Protein AF-A0A1Y1KNT8-F1 (afdb_monomer_lite)

Organism: Photinus pyralis (NCBI:txid7054)

Sequence (233 aa):
IVYRWPDEFSFQRLEARMVGPNCTTPDVCQYGCYPSNRPLNEGERPREDDNESSSPSSPPASIVGSENDSVRDQLDSEWFDRTHEVILPDAMPEQNLKPDRFFHLTPQDVRSSKFFNGKSRIQVIVKLANIHLTPKNPTYNGGSWHIEGQLNEHICGTALFYYDNENITESRLAFRTRSNREELDTGLGYQQSDYRSIARTFAIDPTPPHDSTVQDIGSVLTRSGRAVFFPNL

Radius of gyration: 24.8 Å; chains: 1; bounding box: 59×56×65 Å

Secondary structure (DSSP, 8-state):
----TTTTT---SS--SB--EEES-TTT-TT---GGGSPPPTTPPPPP---S---TTPPPPP----HHHHHHHHHHHHHHHHHEEE-PPPSS--TT--TTSS----TTTS-SS-TTTT-S-------------BTTB-----PPP--SS-TTT---EEEEEE----S---EEEEEEEE--HHHHHHS-B--TT-HHHHHHHHT----TT----EEEEEEEEE-TTEEEEEE--

Foldseek 3Di:
DDDDPPNPDQPPQFDALEKWWPAQCCVQQVPHQFLVSDDDDPPDDDDDPPPDDDDPPDDPPDDDDDPSNVVSSVNSVVVCCVRTPMPAGDSDDDPPDDPPPDPPDDVVVPPPDCPPVRDPDDDDDDDDDDDDADPVRRDDPDDDDDAPCDVVNNAFKDKDAQADDPDHDWDKDWDKDFHDPVCCVPRYHYDPPPLPRVCVHQVFRCDPPRGGRIHTPGIDTRHHGDMDMDTRD

Structure (mmCIF, N/CA/C/O backbone):
data_AF-A0A1Y1KNT8-F1
#
_entry.id   AF-A0A1Y1KNT8-F1
#
loop_
_atom_site.group_PDB
_atom_site.id
_atom_site.type_symbol
_atom_site.label_atom_id
_atom_site.label_alt_id
_atom_site.label_comp_id
_atom_site.label_asym_id
_atom_site.label_entity_id
_atom_site.label_seq_id
_atom_site.pdbx_PDB_ins_code
_atom_site.Cartn_x
_atom_site.Cartn_y
_atom_site.Cartn_z
_atom_site.occupancy
_atom_site.B_iso_or_equiv
_atom_site.auth_seq_id
_atom_site.auth_comp_id
_atom_site.auth_asym_id
_atom_site.auth_atom_id
_atom_site.pdbx_PDB_model_num
ATOM 1 N N . ILE A 1 1 ? -7.148 -18.043 17.934 1.00 34.31 1 ILE A N 1
ATOM 2 C CA . ILE A 1 1 ? -6.432 -18.420 16.697 1.00 34.31 1 ILE A CA 1
ATOM 3 C C . ILE A 1 1 ? -5.251 -17.471 16.654 1.00 34.31 1 ILE A C 1
ATOM 5 O O . ILE A 1 1 ? -5.439 -16.315 16.329 1.00 34.31 1 ILE A O 1
ATOM 9 N N . VAL A 1 2 ? -4.138 -17.885 17.256 1.00 33.28 2 VAL A N 1
ATOM 10 C CA . VAL A 1 2 ? -2.918 -17.088 17.439 1.00 33.28 2 VAL A CA 1
ATOM 11 C C . VAL A 1 2 ? -1.771 -18.093 17.452 1.00 33.28 2 VAL A C 1
ATOM 13 O O . VAL A 1 2 ? -1.904 -19.136 18.096 1.00 33.28 2 VAL A O 1
ATOM 16 N N . TYR A 1 3 ? -0.680 -17.729 16.782 1.00 30.25 3 TYR A N 1
ATOM 17 C CA . TYR A 1 3 ? 0.633 -18.374 16.805 1.00 30.25 3 TYR A CA 1
ATOM 18 C C . TYR A 1 3 ? 0.848 -19.562 15.857 1.00 30.25 3 TYR A C 1
ATOM 20 O O . TYR A 1 3 ? 1.014 -20.685 16.320 1.00 30.25 3 TYR A O 1
ATOM 28 N N . ARG A 1 4 ? 0.894 -19.290 14.542 1.00 32.44 4 ARG A N 1
ATOM 29 C CA . ARG A 1 4 ? 1.626 -20.093 13.536 1.00 32.44 4 ARG A CA 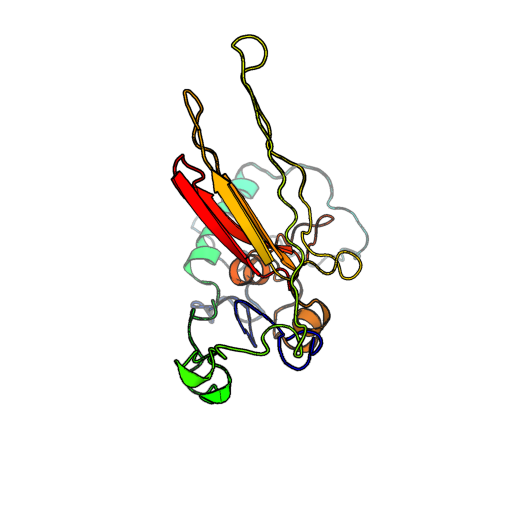1
ATOM 30 C C . ARG A 1 4 ? 2.145 -19.204 12.388 1.00 32.44 4 ARG A C 1
ATOM 32 O O . ARG A 1 4 ? 1.754 -19.352 11.237 1.00 32.44 4 ARG A O 1
ATOM 39 N N . TRP A 1 5 ? 2.992 -18.232 12.726 1.00 34.62 5 TRP A N 1
ATOM 40 C CA . TRP A 1 5 ? 3.798 -17.477 11.756 1.00 34.62 5 TRP A CA 1
ATOM 41 C C . TRP A 1 5 ? 5.243 -18.002 11.809 1.00 34.62 5 TRP A C 1
ATOM 43 O O . TRP A 1 5 ? 5.744 -18.168 12.926 1.00 34.62 5 TRP A O 1
ATOM 53 N N . PRO A 1 6 ? 5.932 -18.229 10.674 1.00 42.25 6 PRO A N 1
ATOM 54 C CA . PRO A 1 6 ? 5.487 -18.009 9.290 1.00 42.25 6 PRO A CA 1
ATOM 55 C C . PRO A 1 6 ? 4.707 -19.186 8.672 1.00 42.25 6 PRO A C 1
ATOM 57 O O . PRO A 1 6 ? 4.121 -19.019 7.611 1.00 42.25 6 PRO A O 1
ATOM 60 N N . ASP A 1 7 ? 4.653 -20.345 9.332 1.00 43.28 7 ASP A N 1
ATOM 61 C CA . ASP A 1 7 ? 4.240 -21.605 8.688 1.00 43.28 7 ASP A CA 1
ATOM 62 C C . ASP A 1 7 ? 2.763 -21.692 8.249 1.00 43.28 7 ASP A C 1
ATOM 64 O O . ASP A 1 7 ? 2.432 -22.522 7.406 1.00 43.28 7 ASP A O 1
ATOM 68 N N . GLU A 1 8 ? 1.853 -20.890 8.815 1.00 38.50 8 GLU A N 1
ATOM 69 C CA . GLU A 1 8 ? 0.402 -21.013 8.567 1.00 38.50 8 GLU A CA 1
ATOM 70 C C . GLU A 1 8 ? -0.277 -19.698 8.151 1.00 38.50 8 GLU A C 1
ATOM 72 O O . GLU A 1 8 ? -1.410 -19.717 7.677 1.00 38.50 8 GLU A O 1
ATOM 77 N N . PHE A 1 9 ? 0.402 -18.556 8.297 1.00 38.62 9 PHE A N 1
ATOM 78 C CA . PHE A 1 9 ? -0.143 -17.242 7.946 1.00 38.62 9 PHE A CA 1
ATOM 79 C C . PHE A 1 9 ? 0.906 -16.302 7.347 1.00 38.62 9 PHE A C 1
ATOM 81 O O . PHE A 1 9 ? 0.953 -15.148 7.739 1.00 38.62 9 PHE A O 1
ATOM 88 N N . SER A 1 10 ? 1.735 -16.745 6.399 1.00 43.50 10 SER A N 1
ATOM 89 C CA . SER A 1 10 ? 2.584 -15.854 5.596 1.00 43.50 10 SER A CA 1
ATOM 90 C C . SER A 1 10 ? 1.720 -15.031 4.630 1.00 43.50 10 SER A C 1
ATOM 92 O O . SER A 1 10 ? 1.506 -15.412 3.483 1.00 43.50 10 SER A O 1
ATOM 94 N N . PHE A 1 11 ? 1.142 -13.916 5.076 1.00 44.22 11 PHE A N 1
ATOM 95 C CA . PHE A 1 11 ? 0.371 -13.064 4.168 1.00 44.22 11 PHE A CA 1
ATOM 96 C C . PHE A 1 11 ? 1.310 -12.281 3.244 1.00 44.22 11 PHE A C 1
ATOM 98 O O . PHE A 1 11 ? 1.620 -11.115 3.486 1.00 44.22 11 PHE A O 1
ATOM 105 N N . GLN A 1 12 ? 1.737 -12.920 2.157 1.00 48.00 12 GLN A N 1
ATOM 106 C CA . GLN A 1 12 ? 2.190 -12.223 0.964 1.00 48.00 12 GLN A CA 1
ATOM 107 C C . GLN A 1 12 ? 0.931 -11.855 0.167 1.00 48.00 12 GLN A C 1
ATOM 109 O O . GLN A 1 12 ? 0.180 -12.724 -0.264 1.00 48.00 12 GLN A O 1
ATOM 114 N N . ARG A 1 13 ? 0.645 -10.554 0.009 1.00 50.19 13 ARG A N 1
ATOM 115 C CA . ARG A 1 13 ? -0.508 -10.082 -0.790 1.00 50.19 13 ARG A CA 1
ATOM 116 C C . ARG A 1 13 ? -0.418 -10.552 -2.249 1.00 50.19 13 ARG A C 1
ATOM 118 O O . ARG A 1 13 ? -1.441 -10.680 -2.913 1.00 50.19 13 ARG A O 1
ATOM 125 N N . LEU A 1 14 ? 0.808 -10.767 -2.719 1.00 58.09 14 LEU A N 1
ATOM 126 C CA . LEU A 1 14 ? 1.167 -11.220 -4.053 1.00 58.09 14 LEU A CA 1
ATOM 127 C C . LEU A 1 14 ? 2.282 -12.255 -3.898 1.00 58.09 14 LEU A C 1
ATOM 129 O O . LEU A 1 14 ? 3.362 -11.911 -3.422 1.00 58.09 14 LEU A O 1
ATOM 133 N N . GLU A 1 15 ? 2.024 -13.504 -4.275 1.00 59.00 15 GLU A N 1
ATOM 134 C CA . GLU A 1 15 ? 3.085 -14.496 -4.444 1.00 59.00 15 GLU A CA 1
ATOM 135 C C . GLU A 1 15 ? 3.681 -14.310 -5.842 1.00 59.00 15 GLU A C 1
ATOM 137 O O . GLU A 1 15 ? 2.975 -14.425 -6.843 1.00 59.00 15 GLU A O 1
ATOM 142 N N . ALA A 1 16 ? 4.978 -14.025 -5.918 1.00 68.38 16 ALA A N 1
ATOM 143 C CA . ALA A 1 16 ? 5.711 -13.983 -7.176 1.00 68.38 16 ALA A CA 1
ATOM 144 C C . ALA A 1 16 ? 6.990 -14.800 -7.027 1.00 68.38 16 ALA A C 1
ATOM 146 O O . ALA A 1 16 ? 7.758 -14.595 -6.090 1.00 68.38 16 ALA A O 1
ATOM 147 N N . ARG A 1 17 ? 7.222 -15.727 -7.959 1.00 73.31 17 ARG A N 1
ATOM 148 C CA . ARG A 1 17 ? 8.493 -16.467 -8.052 1.00 73.31 17 ARG A CA 1
ATOM 149 C C . ARG A 1 17 ? 9.511 -15.764 -8.929 1.00 73.31 17 ARG A C 1
ATOM 151 O O . ARG A 1 17 ? 10.696 -16.065 -8.856 1.00 73.31 17 ARG A O 1
ATOM 158 N N . MET A 1 18 ? 9.043 -14.853 -9.771 1.00 79.06 18 MET A N 1
ATOM 159 C CA . MET A 1 18 ? 9.869 -14.062 -10.659 1.00 79.06 18 MET A CA 1
ATOM 160 C C . MET A 1 18 ? 9.266 -12.671 -10.790 1.00 79.06 18 MET A C 1
ATOM 162 O O . MET A 1 18 ? 8.054 -12.538 -10.948 1.00 79.06 18 MET A O 1
ATOM 166 N N . VAL A 1 19 ? 10.116 -11.653 -10.748 1.00 82.00 19 VAL A N 1
ATOM 167 C CA . VAL A 1 19 ? 9.774 -10.292 -11.159 1.00 82.00 19 VAL A CA 1
ATOM 168 C C . VAL A 1 19 ? 10.847 -9.791 -12.102 1.00 82.00 19 VAL A C 1
ATOM 170 O O . VAL A 1 19 ? 12.029 -10.099 -11.945 1.00 82.00 19 VAL A O 1
ATOM 173 N N . GLY A 1 20 ? 10.429 -9.026 -13.096 1.00 86.81 20 GLY A N 1
ATOM 174 C CA . GLY A 1 20 ? 11.347 -8.503 -14.088 1.00 86.81 20 GLY A CA 1
ATOM 175 C C . GLY A 1 20 ? 10.623 -7.888 -15.275 1.00 86.81 20 GLY A C 1
ATOM 176 O O . GLY A 1 20 ? 9.390 -7.933 -15.347 1.00 86.81 20 GLY A O 1
ATOM 177 N N . PRO A 1 21 ? 11.381 -7.323 -16.219 1.00 87.69 21 PRO A N 1
ATOM 178 C CA . PRO A 1 21 ? 10.834 -6.812 -17.462 1.00 87.69 21 PRO A CA 1
ATOM 179 C C . PRO A 1 21 ? 10.378 -7.945 -18.395 1.00 87.69 21 PRO A C 1
ATOM 181 O O . PRO A 1 21 ? 11.124 -8.887 -18.665 1.00 87.69 21 PRO A O 1
ATOM 184 N N . ASN A 1 22 ? 9.185 -7.812 -18.971 1.00 89.50 22 ASN A N 1
ATOM 185 C CA . ASN A 1 22 ? 8.725 -8.607 -20.104 1.00 89.50 22 ASN A CA 1
ATOM 186 C C . ASN A 1 22 ? 9.244 -7.978 -21.406 1.00 89.50 22 ASN A C 1
ATOM 188 O O . ASN A 1 22 ? 8.593 -7.119 -22.002 1.00 89.50 22 ASN A O 1
ATOM 192 N N . CYS A 1 23 ? 10.457 -8.355 -21.812 1.00 92.00 23 CYS A N 1
ATOM 193 C CA . CYS A 1 23 ? 11.124 -7.775 -22.976 1.00 92.00 23 CYS A CA 1
ATOM 194 C C . CYS A 1 23 ? 10.449 -8.184 -24.294 1.00 92.00 23 CYS A C 1
ATOM 196 O O . CYS A 1 23 ? 10.436 -9.354 -24.673 1.00 92.00 23 CYS A O 1
ATOM 198 N N . THR A 1 24 ? 9.957 -7.193 -25.037 1.00 94.69 24 THR A N 1
ATOM 199 C CA . THR A 1 24 ? 9.372 -7.368 -26.381 1.00 94.69 24 THR A CA 1
ATOM 200 C C . THR A 1 24 ? 10.369 -7.117 -27.517 1.00 94.69 24 THR A C 1
ATOM 202 O O . THR A 1 24 ? 10.027 -7.275 -28.687 1.00 94.69 24 THR A O 1
ATOM 205 N N . THR A 1 25 ? 11.615 -6.752 -27.192 1.00 93.94 25 THR A N 1
ATOM 206 C CA . THR A 1 25 ? 12.678 -6.422 -28.158 1.00 93.94 25 THR A CA 1
ATOM 207 C C . THR A 1 25 ? 13.960 -7.238 -27.915 1.00 93.94 25 THR A C 1
ATOM 209 O O . THR A 1 25 ? 15.018 -6.655 -27.653 1.00 93.94 25 THR A O 1
ATOM 212 N N . PRO A 1 26 ? 13.909 -8.582 -27.992 1.00 92.94 26 PRO A N 1
ATOM 213 C CA . PRO A 1 26 ? 15.052 -9.443 -27.672 1.00 92.94 26 PRO A CA 1
ATOM 214 C C . PRO A 1 26 ? 16.255 -9.226 -28.602 1.00 92.94 26 PRO A C 1
ATOM 216 O O . PRO A 1 26 ? 17.394 -9.335 -28.157 1.00 92.94 26 PRO A O 1
ATOM 219 N N . ASP A 1 27 ? 16.017 -8.845 -29.861 1.00 93.50 27 ASP A N 1
ATOM 220 C CA . ASP A 1 27 ? 17.081 -8.593 -30.843 1.00 93.50 27 ASP A CA 1
ATOM 221 C C . ASP A 1 27 ? 17.992 -7.425 -30.447 1.00 93.50 27 ASP A C 1
ATOM 223 O O . ASP A 1 27 ? 19.163 -7.391 -30.828 1.00 93.50 27 ASP A O 1
ATOM 227 N N . VAL A 1 28 ? 17.453 -6.479 -29.674 1.00 92.69 28 VAL A N 1
ATOM 228 C CA . VAL A 1 28 ? 18.167 -5.298 -29.177 1.00 92.69 28 VAL A CA 1
ATOM 229 C C . VAL A 1 28 ? 18.752 -5.565 -27.784 1.00 92.69 28 VAL A C 1
ATOM 231 O O . VAL A 1 28 ? 19.842 -5.102 -27.468 1.00 92.69 28 VAL A O 1
ATOM 234 N N . CYS A 1 29 ? 18.071 -6.365 -26.959 1.00 90.88 29 CYS A N 1
ATOM 235 C CA . CYS A 1 29 ? 18.451 -6.663 -25.574 1.00 90.88 29 CYS A CA 1
ATOM 236 C C . CYS A 1 29 ? 19.280 -7.954 -25.422 1.00 90.88 29 CYS A C 1
ATOM 238 O O . CYS A 1 29 ? 19.078 -8.719 -24.479 1.00 90.88 29 CYS A O 1
ATOM 240 N N . GLN A 1 30 ? 20.225 -8.208 -26.333 1.00 86.31 30 GLN A N 1
ATOM 241 C CA . GLN A 1 30 ? 20.967 -9.481 -26.401 1.00 86.31 30 GLN A CA 1
ATOM 242 C C . GLN A 1 30 ? 21.797 -9.792 -25.145 1.00 86.31 30 GLN A C 1
ATOM 244 O O . GLN A 1 30 ? 21.956 -10.955 -24.782 1.00 86.31 30 GLN A O 1
ATOM 249 N N . TYR A 1 31 ? 22.317 -8.756 -24.480 1.00 83.12 31 TYR A N 1
ATOM 250 C CA . TYR A 1 31 ? 23.230 -8.879 -23.335 1.00 83.12 31 TYR A CA 1
ATOM 251 C C . TYR A 1 31 ? 22.611 -8.404 -22.011 1.00 83.12 31 TYR A C 1
ATOM 253 O O . TYR A 1 31 ? 23.317 -8.224 -21.023 1.00 83.12 31 TYR A O 1
ATOM 261 N N . GLY A 1 32 ? 21.293 -8.194 -21.989 1.00 84.94 32 GLY A N 1
ATOM 262 C CA . GLY A 1 32 ? 20.554 -7.663 -20.844 1.00 84.94 32 GLY A CA 1
ATOM 263 C C . GLY A 1 32 ? 19.570 -6.577 -21.264 1.00 84.94 32 GLY A C 1
ATOM 264 O O . GLY A 1 32 ? 19.689 -6.012 -22.349 1.00 84.94 32 GLY A O 1
ATOM 265 N N . CYS A 1 33 ? 18.583 -6.300 -20.414 1.00 88.19 33 CYS A N 1
ATOM 266 C CA . CYS A 1 33 ? 17.574 -5.271 -20.656 1.00 88.19 33 CYS A CA 1
ATOM 267 C C . CYS A 1 33 ? 17.968 -3.978 -19.940 1.00 88.19 33 CYS A C 1
ATOM 269 O O . CYS A 1 33 ? 17.913 -3.912 -18.714 1.00 88.19 33 CYS A O 1
ATOM 271 N N . TYR A 1 34 ? 18.327 -2.950 -20.706 1.00 87.38 34 TYR A N 1
ATOM 272 C CA . TYR A 1 34 ? 18.674 -1.629 -20.186 1.00 87.38 34 TYR A CA 1
ATOM 273 C C . TYR A 1 34 ? 17.931 -0.539 -20.966 1.00 87.38 34 TYR A C 1
ATOM 275 O O . TYR A 1 34 ? 17.728 -0.707 -22.171 1.00 87.38 34 TYR A O 1
ATOM 283 N N . PRO A 1 35 ? 17.556 0.595 -20.343 1.00 89.25 35 PRO A N 1
ATOM 284 C CA . PRO A 1 35 ? 17.004 1.741 -21.074 1.00 89.25 35 PRO A CA 1
ATOM 285 C C . PRO A 1 35 ? 17.929 2.212 -22.204 1.00 89.25 35 PRO A C 1
ATOM 287 O O . PRO A 1 35 ? 17.481 2.479 -23.320 1.00 89.25 35 PRO A O 1
ATOM 290 N N . SER A 1 36 ? 19.240 2.157 -21.950 1.00 89.12 36 SER A N 1
ATOM 291 C CA . SER A 1 36 ? 20.310 2.428 -22.910 1.00 89.12 36 SER A CA 1
ATOM 292 C C . SER A 1 36 ? 20.442 1.390 -24.029 1.00 89.12 36 SER A C 1
ATOM 294 O O . SER A 1 36 ? 21.378 1.465 -24.814 1.00 89.12 36 SER A O 1
ATOM 296 N N . ASN A 1 37 ? 19.522 0.437 -24.169 1.00 91.50 37 ASN A N 1
ATOM 297 C CA . ASN A 1 37 ? 19.428 -0.378 -25.377 1.00 91.50 37 ASN A CA 1
ATOM 298 C C . ASN A 1 37 ? 18.575 0.291 -26.460 1.00 91.50 37 ASN A C 1
ATOM 300 O O . ASN A 1 37 ? 18.620 -0.150 -27.607 1.00 91.50 37 ASN A O 1
ATOM 304 N N . ARG A 1 38 ? 17.822 1.361 -26.151 1.00 93.69 38 ARG A N 1
ATOM 305 C CA . ARG A 1 38 ? 16.947 2.031 -27.127 1.00 93.69 38 ARG A CA 1
ATOM 306 C C . ARG A 1 38 ? 17.701 2.335 -28.434 1.00 93.69 38 ARG A C 1
ATOM 308 O O . ARG A 1 38 ? 18.776 2.931 -28.373 1.00 93.69 38 ARG A O 1
ATOM 315 N N . PRO A 1 39 ? 17.168 1.999 -29.617 1.00 92.94 39 PRO A N 1
ATOM 316 C CA . PRO A 1 39 ? 17.750 2.460 -30.875 1.00 92.94 39 PRO A CA 1
ATOM 317 C C . PRO A 1 39 ? 17.766 3.995 -30.962 1.00 92.94 39 PRO A C 1
ATOM 319 O O . PRO A 1 39 ? 16.774 4.655 -30.647 1.00 92.94 39 PRO A O 1
ATOM 322 N N . LEU A 1 40 ? 18.896 4.565 -31.382 1.00 91.50 40 LEU A N 1
ATOM 323 C CA . LEU A 1 40 ? 19.051 6.014 -31.523 1.00 91.50 40 LEU A CA 1
ATOM 324 C C . LEU A 1 40 ? 18.219 6.538 -32.702 1.00 91.50 40 LEU A C 1
ATOM 326 O O . LEU A 1 40 ? 18.185 5.909 -33.761 1.00 91.50 40 LEU A O 1
ATOM 330 N N . ASN A 1 41 ? 17.577 7.697 -32.535 1.00 89.44 41 ASN A N 1
ATOM 331 C CA . ASN A 1 41 ? 16.920 8.386 -33.644 1.00 89.44 41 ASN A CA 1
ATOM 332 C C . ASN A 1 41 ? 17.955 9.044 -34.570 1.00 89.44 41 ASN A C 1
ATOM 334 O O . ASN A 1 41 ? 19.109 9.275 -34.199 1.00 89.44 41 ASN A O 1
ATOM 338 N N . GLU A 1 42 ? 17.531 9.393 -35.783 1.00 87.25 42 GLU A N 1
ATOM 339 C CA . GLU A 1 42 ? 18.378 10.126 -36.723 1.00 87.25 42 GLU A CA 1
ATOM 340 C C . GLU A 1 42 ? 18.849 11.463 -36.127 1.00 87.25 42 GLU A C 1
ATOM 342 O O . GLU A 1 42 ? 18.060 12.245 -35.599 1.00 87.25 42 GLU A O 1
ATOM 347 N N . GLY A 1 43 ? 20.155 11.726 -36.214 1.00 83.50 43 GLY A N 1
ATOM 348 C CA . GLY A 1 43 ? 20.772 12.943 -35.677 1.00 83.50 43 GLY A CA 1
ATOM 349 C C . GLY A 1 43 ? 21.107 12.893 -34.182 1.00 83.50 43 GLY A C 1
ATOM 350 O O . GLY A 1 43 ? 21.753 13.817 -33.684 1.00 83.50 43 GLY A O 1
ATOM 351 N N . GLU A 1 44 ? 20.743 11.825 -33.466 1.00 85.88 44 GLU A N 1
ATOM 352 C CA . GLU A 1 44 ? 21.216 11.611 -32.099 1.00 85.88 44 GLU A CA 1
ATOM 353 C C . GLU A 1 44 ? 22.708 11.246 -32.079 1.00 85.88 44 GLU A C 1
ATOM 355 O O . GLU A 1 44 ? 23.203 10.482 -32.909 1.00 85.88 44 GLU A O 1
ATOM 360 N N . ARG A 1 45 ? 23.444 11.780 -31.095 1.00 85.44 45 ARG A N 1
ATOM 361 C CA . ARG A 1 45 ? 24.869 11.461 -30.913 1.00 85.44 45 ARG A CA 1
ATOM 362 C C . ARG A 1 45 ? 25.054 9.964 -30.617 1.00 85.44 45 ARG A C 1
ATOM 364 O O . ARG A 1 45 ? 24.216 9.408 -29.907 1.00 85.44 45 ARG A O 1
ATOM 371 N N . PRO A 1 46 ? 26.136 9.315 -31.070 1.00 85.19 46 PRO A N 1
ATOM 372 C CA . PRO A 1 46 ? 26.459 7.958 -30.636 1.00 85.19 46 PRO A CA 1
ATOM 373 C C . PRO A 1 46 ? 26.514 7.849 -29.106 1.00 85.19 46 PRO A C 1
ATOM 375 O O . PRO A 1 46 ? 26.740 8.847 -28.417 1.00 85.19 46 PRO A O 1
ATOM 378 N N . ARG A 1 47 ? 26.278 6.648 -28.573 1.00 82.50 47 ARG A N 1
ATOM 379 C CA . ARG A 1 47 ? 26.582 6.366 -27.166 1.00 82.50 47 ARG A CA 1
ATOM 380 C C . ARG A 1 47 ? 28.102 6.336 -27.005 1.00 82.50 47 ARG A C 1
ATOM 382 O O . ARG A 1 47 ? 28.792 5.848 -27.897 1.00 82.50 47 ARG A O 1
ATOM 389 N N . GLU A 1 48 ? 28.605 6.902 -25.918 1.00 74.69 48 GLU A N 1
ATOM 390 C CA . GLU A 1 48 ? 30.019 6.790 -25.565 1.00 74.69 48 GLU A CA 1
ATOM 391 C C . GLU A 1 48 ? 30.234 5.384 -24.981 1.00 74.69 48 GLU A C 1
ATOM 393 O O . GLU A 1 48 ? 29.441 4.931 -24.157 1.00 74.69 48 GLU A O 1
ATOM 398 N N . ASP A 1 49 ? 31.231 4.647 -25.475 1.00 54.66 49 ASP A N 1
ATOM 399 C CA . ASP A 1 49 ? 31.562 3.327 -24.933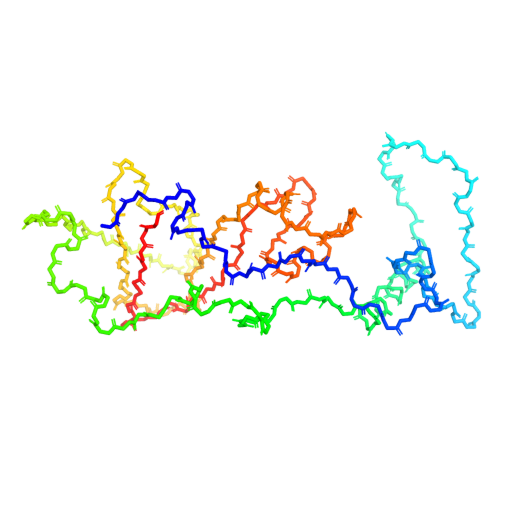 1.00 54.66 49 ASP A CA 1
ATOM 400 C C . ASP A 1 49 ? 32.245 3.521 -23.571 1.00 54.66 49 ASP A C 1
ATOM 402 O O . ASP A 1 49 ? 33.386 3.985 -23.515 1.00 54.66 49 ASP A O 1
ATOM 406 N N . ASP A 1 50 ? 31.583 3.130 -22.479 1.00 51.59 50 ASP A N 1
ATOM 407 C CA . ASP A 1 50 ? 32.112 3.165 -21.102 1.00 51.59 50 ASP A CA 1
ATOM 408 C C . ASP A 1 50 ? 33.216 2.108 -20.860 1.00 51.59 50 ASP A C 1
ATOM 410 O O . ASP A 1 50 ? 33.217 1.379 -19.866 1.00 51.59 50 ASP A O 1
ATOM 414 N N . ASN A 1 51 ? 34.179 1.974 -21.774 1.00 39.81 51 ASN A N 1
ATOM 415 C CA . ASN A 1 51 ? 35.256 0.988 -21.676 1.00 39.81 51 ASN A CA 1
ATOM 416 C C . ASN A 1 51 ? 36.508 1.517 -20.948 1.00 39.81 51 ASN A C 1
ATOM 418 O O . ASN A 1 51 ? 37.624 1.090 -21.236 1.00 39.81 51 ASN A O 1
ATOM 422 N N . GLU A 1 52 ? 36.334 2.412 -19.972 1.00 37.03 52 GLU A N 1
ATOM 423 C CA . GLU A 1 52 ? 37.381 2.778 -19.012 1.00 37.03 52 GLU A CA 1
ATOM 424 C C . GLU A 1 52 ? 36.862 2.686 -17.568 1.00 37.03 52 GLU A C 1
ATOM 426 O O . GLU A 1 52 ? 36.285 3.611 -17.006 1.00 37.03 52 GLU A O 1
ATOM 431 N N . SER A 1 53 ? 37.102 1.522 -16.955 1.00 42.94 53 SER A N 1
ATOM 432 C CA . SER A 1 53 ? 37.451 1.351 -15.535 1.00 42.94 53 SER A CA 1
ATOM 433 C C . SER A 1 53 ? 36.869 2.365 -14.534 1.00 42.94 53 SER A C 1
ATOM 435 O O . SER A 1 53 ? 37.609 3.109 -13.889 1.00 42.94 53 SER A O 1
ATOM 437 N N . SER A 1 54 ? 35.558 2.328 -14.303 1.00 37.62 54 SER A N 1
ATOM 438 C CA . SER A 1 54 ? 34.978 2.944 -13.106 1.00 37.62 54 SER A CA 1
ATOM 439 C C . SER A 1 54 ? 35.064 1.960 -11.940 1.00 37.62 54 SER A C 1
ATOM 441 O O . SER A 1 54 ? 34.394 0.929 -11.908 1.00 37.62 54 SER A O 1
ATOM 443 N N . SER A 1 55 ? 35.949 2.253 -10.986 1.00 33.69 55 SER A N 1
ATOM 444 C CA . SER A 1 55 ? 36.040 1.511 -9.724 1.00 33.69 55 SER A CA 1
ATOM 445 C C . SER A 1 55 ? 34.723 1.633 -8.933 1.00 33.69 55 SER A C 1
ATOM 447 O O . SER A 1 55 ? 34.130 2.711 -8.945 1.00 33.69 55 SER A O 1
ATOM 449 N N . PRO A 1 56 ? 34.269 0.603 -8.185 1.00 37.16 56 PRO A N 1
ATOM 450 C CA . PRO A 1 56 ? 32.918 0.549 -7.597 1.00 37.16 56 PRO A CA 1
ATOM 451 C C . PRO A 1 56 ? 32.675 1.505 -6.412 1.00 37.16 56 PRO A C 1
ATOM 453 O O . PRO A 1 56 ? 31.716 1.336 -5.665 1.00 37.16 56 PRO A O 1
ATOM 456 N N . SER A 1 57 ? 33.571 2.460 -6.169 1.00 32.69 57 SER A N 1
ATOM 457 C CA . SER A 1 57 ? 33.664 3.215 -4.916 1.00 32.69 57 SER A CA 1
ATOM 458 C C . SER A 1 57 ? 33.698 4.736 -5.088 1.00 32.69 57 SER A C 1
ATOM 460 O O . SER A 1 57 ? 33.954 5.451 -4.118 1.00 32.69 57 SER A O 1
ATOM 462 N N . SER A 1 58 ? 33.387 5.258 -6.274 1.00 32.56 58 SER A N 1
ATOM 463 C CA . SER A 1 58 ? 33.197 6.700 -6.464 1.00 32.56 58 SER A CA 1
ATOM 464 C C . SER A 1 58 ? 31.707 7.062 -6.401 1.00 32.56 58 SER A C 1
ATOM 466 O O . SER A 1 58 ? 30.909 6.443 -7.105 1.00 32.56 58 SER A O 1
ATOM 468 N N . PRO A 1 59 ? 31.299 8.048 -5.574 1.00 34.19 59 PRO A N 1
ATOM 469 C CA . PRO A 1 59 ? 29.945 8.594 -5.643 1.00 34.19 59 PRO A CA 1
ATOM 470 C C . PRO A 1 59 ? 29.739 9.226 -7.028 1.00 34.19 59 PRO A C 1
ATOM 472 O O . PRO A 1 59 ? 30.728 9.649 -7.638 1.00 34.19 59 PRO A O 1
ATOM 475 N N . PRO A 1 60 ? 28.497 9.300 -7.542 1.00 36.41 60 PRO A N 1
ATOM 476 C CA . PRO A 1 60 ? 28.258 9.835 -8.873 1.00 36.41 60 PRO A CA 1
ATOM 477 C C . PRO A 1 60 ? 28.801 11.262 -8.925 1.00 36.41 60 PRO A C 1
ATOM 479 O O . PRO A 1 60 ? 28.427 12.114 -8.113 1.00 36.41 60 PRO A O 1
ATOM 482 N N . ALA A 1 61 ? 29.746 11.486 -9.839 1.00 33.38 61 ALA A N 1
ATOM 483 C CA . ALA A 1 61 ? 30.325 12.792 -10.075 1.00 33.38 61 ALA A CA 1
ATOM 484 C C . ALA A 1 61 ? 29.190 13.781 -10.357 1.00 33.38 61 ALA A C 1
ATOM 486 O O . ALA A 1 61 ? 28.315 13.562 -11.194 1.00 33.38 61 ALA A O 1
ATOM 487 N N . SER A 1 62 ? 29.188 14.859 -9.592 1.00 37.84 62 SER A N 1
ATOM 488 C CA . SER A 1 62 ? 28.208 15.921 -9.673 1.00 37.84 62 SER A CA 1
ATOM 489 C C . SER A 1 62 ? 28.186 16.574 -11.059 1.00 37.84 62 SER A C 1
ATOM 491 O O . SER A 1 62 ? 29.160 17.205 -11.455 1.00 37.84 62 SER A O 1
ATOM 493 N N . ILE A 1 63 ? 27.016 16.499 -11.698 1.00 44.97 63 ILE A N 1
ATOM 494 C CA . ILE A 1 63 ? 26.313 17.621 -12.338 1.00 44.97 63 ILE A CA 1
ATOM 495 C C . ILE A 1 63 ? 27.108 18.337 -13.441 1.00 44.97 63 ILE A C 1
ATOM 497 O O . ILE A 1 63 ? 27.586 19.444 -13.227 1.00 44.97 63 ILE A O 1
ATOM 501 N N . VAL A 1 64 ? 27.130 17.758 -14.645 1.00 37.72 64 VAL A N 1
ATOM 502 C CA . VAL A 1 64 ? 26.766 18.476 -15.884 1.00 37.72 64 VAL A CA 1
ATOM 503 C C . VAL A 1 64 ? 26.135 17.458 -16.844 1.00 37.72 64 VAL A C 1
ATOM 505 O O . VAL A 1 64 ? 26.757 17.037 -17.811 1.00 37.72 64 VAL A O 1
ATOM 508 N N . GLY A 1 65 ? 24.906 17.019 -16.564 1.00 43.66 65 GLY A N 1
ATOM 509 C CA . GLY A 1 65 ? 24.094 16.407 -17.618 1.00 43.66 65 GLY A CA 1
ATOM 510 C C . GLY A 1 65 ? 23.720 17.513 -18.600 1.00 43.66 65 GLY A C 1
ATOM 511 O O . GLY A 1 65 ? 23.175 18.539 -18.184 1.00 43.66 65 GLY A O 1
ATOM 512 N N . SER A 1 66 ? 24.067 17.367 -19.876 1.00 54.56 66 SER A N 1
ATOM 513 C CA . SER A 1 66 ? 23.583 18.277 -20.913 1.00 54.56 66 SER A CA 1
ATOM 514 C C . SER A 1 66 ? 22.049 18.219 -20.959 1.00 54.56 66 SER A C 1
ATOM 516 O O . SER A 1 66 ? 21.460 17.187 -20.643 1.00 54.56 66 SER A O 1
ATOM 518 N N . GLU A 1 67 ? 21.372 19.281 -21.411 1.00 53.97 67 GLU A N 1
ATOM 5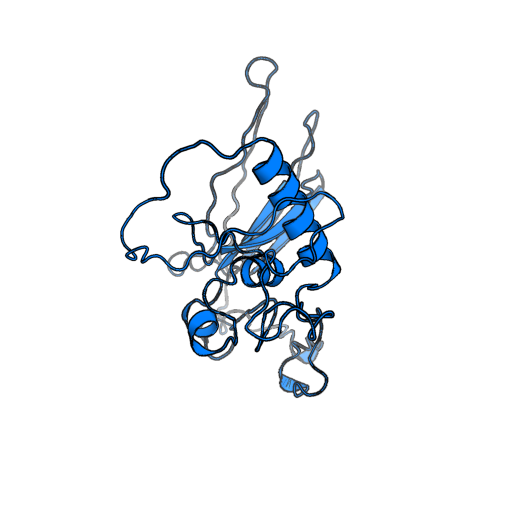19 C CA . GLU A 1 67 ? 19.927 19.210 -21.706 1.00 53.97 67 GLU A CA 1
ATOM 520 C C . GLU A 1 67 ? 19.607 18.030 -22.645 1.00 53.97 67 GLU A C 1
ATOM 522 O O . GLU A 1 67 ? 18.578 17.374 -22.494 1.00 53.97 67 GLU A O 1
ATOM 527 N N . ASN A 1 68 ? 20.537 17.695 -23.548 1.00 58.19 68 ASN A N 1
ATOM 528 C CA . ASN A 1 68 ? 20.437 16.531 -24.427 1.00 58.19 68 ASN A CA 1
ATOM 529 C C . ASN A 1 68 ? 20.484 15.190 -23.684 1.00 58.19 68 ASN A C 1
ATOM 531 O O . ASN A 1 68 ? 19.834 14.251 -24.136 1.00 58.19 68 ASN A O 1
ATOM 535 N N . ASP A 1 69 ? 21.214 15.096 -22.572 1.00 64.69 69 ASP A N 1
ATOM 536 C CA . ASP A 1 69 ? 21.278 13.871 -21.768 1.00 64.69 69 ASP A CA 1
ATOM 537 C C . ASP A 1 69 ? 19.956 13.686 -21.025 1.00 64.69 69 ASP A C 1
ATOM 539 O O . ASP A 1 69 ? 19.379 12.609 -21.063 1.00 64.69 69 ASP A O 1
ATOM 543 N N . SER A 1 70 ? 19.371 14.771 -20.502 1.00 78.00 70 SER A N 1
ATOM 544 C CA . SER A 1 70 ? 18.041 14.711 -19.886 1.00 78.00 70 SER A CA 1
ATOM 545 C C . SER A 1 70 ? 16.942 14.310 -20.879 1.00 78.00 70 SER A C 1
ATOM 547 O O . SER A 1 70 ? 16.061 13.525 -20.528 1.00 78.00 70 SER A O 1
ATOM 549 N N . VAL A 1 71 ? 16.988 14.810 -22.121 1.00 86.94 71 VAL A N 1
ATOM 550 C CA . VAL A 1 71 ? 16.035 14.413 -23.176 1.00 86.94 71 VAL A CA 1
ATOM 551 C C . VAL A 1 71 ? 16.271 12.968 -23.619 1.00 86.94 71 VAL A C 1
ATOM 553 O O . VAL A 1 71 ? 15.312 12.217 -23.793 1.00 86.94 71 VAL A O 1
ATOM 556 N N . ARG A 1 72 ? 17.530 12.545 -23.776 1.00 87.75 72 ARG A N 1
ATOM 557 C CA . ARG A 1 72 ? 17.870 11.155 -24.102 1.00 87.75 72 ARG A CA 1
ATOM 558 C C . ARG A 1 72 ? 17.398 10.196 -23.018 1.00 87.75 72 ARG A C 1
ATOM 560 O O . ARG A 1 72 ? 16.745 9.217 -23.352 1.00 87.75 72 ARG A O 1
ATOM 567 N N . ASP A 1 73 ? 17.669 10.495 -21.753 1.00 86.56 73 ASP A N 1
ATOM 568 C CA . ASP A 1 73 ? 17.268 9.670 -20.612 1.00 86.56 73 ASP A CA 1
ATOM 569 C C . ASP A 1 73 ? 15.747 9.502 -20.545 1.00 86.56 73 ASP A C 1
ATOM 571 O O . ASP A 1 73 ? 15.250 8.413 -20.246 1.00 86.56 73 ASP A O 1
ATOM 575 N N . GLN A 1 74 ? 14.996 10.560 -20.874 1.00 89.38 74 GLN A N 1
ATOM 576 C CA . GLN A 1 74 ? 13.539 10.496 -21.000 1.00 89.38 74 GLN A CA 1
ATOM 577 C C . GLN A 1 74 ? 13.120 9.545 -22.123 1.00 89.38 74 GLN A C 1
ATOM 579 O O . GLN A 1 74 ? 12.314 8.651 -21.882 1.00 89.38 74 GLN A O 1
ATOM 584 N N . LEU A 1 75 ? 13.699 9.673 -23.321 1.00 92.00 75 LEU A N 1
ATOM 585 C CA . LEU A 1 75 ? 13.381 8.797 -24.454 1.00 92.00 75 LEU A CA 1
ATOM 586 C C . LEU A 1 75 ? 13.758 7.332 -24.188 1.00 92.00 75 LEU A C 1
ATOM 588 O O . LEU A 1 75 ? 12.986 6.430 -24.517 1.00 92.00 75 LEU A O 1
ATOM 592 N N . ASP A 1 76 ? 14.934 7.090 -23.604 1.00 92.50 76 ASP A N 1
ATOM 593 C CA . ASP A 1 76 ? 15.428 5.765 -23.215 1.00 92.50 76 ASP A CA 1
ATOM 594 C C . ASP A 1 76 ? 14.479 5.134 -22.181 1.00 92.50 76 ASP A C 1
ATOM 596 O O . ASP A 1 76 ? 14.075 3.978 -22.341 1.00 92.50 76 ASP A O 1
ATOM 600 N N . SER A 1 77 ? 14.039 5.910 -21.183 1.00 88.56 77 SER A N 1
ATOM 601 C CA . SER A 1 77 ? 13.056 5.474 -20.183 1.00 88.56 77 SER A CA 1
ATOM 602 C C . SER A 1 77 ? 11.687 5.189 -20.806 1.00 88.56 77 SER A C 1
ATOM 604 O O . SER A 1 77 ? 11.135 4.118 -20.596 1.00 88.56 77 SER A O 1
ATOM 606 N N . GLU A 1 78 ? 11.143 6.092 -21.624 1.00 92.31 78 GLU A N 1
ATOM 607 C CA . GLU A 1 78 ? 9.843 5.909 -22.287 1.00 92.31 78 GLU A CA 1
ATOM 608 C C . GLU A 1 78 ? 9.822 4.706 -23.233 1.00 92.31 78 GLU A C 1
ATOM 610 O O . GLU A 1 78 ? 8.817 3.997 -23.344 1.00 92.31 78 GLU A O 1
ATOM 615 N N . TRP A 1 79 ? 10.922 4.476 -23.951 1.00 94.75 79 TRP A N 1
ATOM 616 C CA . TRP A 1 79 ? 11.072 3.282 -24.768 1.00 94.75 79 TRP A CA 1
ATOM 617 C C . TRP A 1 79 ? 11.075 2.032 -23.898 1.00 94.75 79 TRP A C 1
ATOM 619 O O . TRP A 1 79 ? 10.312 1.115 -24.196 1.00 94.75 79 TRP A O 1
ATOM 629 N N . PHE A 1 80 ? 11.872 2.015 -22.827 1.00 92.38 80 PHE A N 1
ATOM 630 C CA . PHE A 1 80 ? 11.951 0.879 -21.915 1.00 92.38 80 PHE A CA 1
ATOM 631 C C . PHE A 1 80 ? 10.581 0.573 -21.306 1.00 92.38 80 PHE A C 1
ATOM 633 O O . PHE A 1 80 ? 10.122 -0.559 -21.372 1.00 92.38 80 PHE A O 1
ATOM 640 N N . ASP A 1 81 ? 9.867 1.587 -20.824 1.00 89.56 81 ASP A N 1
ATOM 641 C CA . ASP A 1 81 ? 8.519 1.467 -20.267 1.00 89.56 81 ASP A CA 1
ATOM 642 C C . ASP A 1 81 ? 7.524 0.825 -21.236 1.00 89.56 81 ASP A C 1
ATOM 644 O O . ASP A 1 81 ? 6.675 0.040 -20.816 1.00 89.56 81 ASP A O 1
ATOM 648 N N . ARG A 1 82 ? 7.638 1.146 -22.528 1.00 92.94 82 ARG A N 1
ATOM 649 C CA . ARG A 1 82 ? 6.754 0.635 -23.580 1.00 92.94 82 ARG A CA 1
ATOM 650 C C . ARG A 1 82 ? 7.125 -0.773 -24.044 1.00 92.94 82 ARG A C 1
ATOM 652 O O . ARG A 1 82 ? 6.244 -1.511 -24.470 1.00 92.94 82 ARG A O 1
ATOM 659 N N . THR A 1 83 ? 8.409 -1.129 -24.040 1.00 93.56 83 THR A N 1
ATOM 660 C CA . THR A 1 83 ? 8.893 -2.408 -24.590 1.00 93.56 83 THR A CA 1
ATOM 661 C C . THR A 1 83 ? 9.216 -3.455 -23.527 1.00 93.56 83 THR A C 1
ATOM 663 O O . THR A 1 83 ? 9.395 -4.623 -23.875 1.00 93.56 83 THR A O 1
ATOM 666 N N . HIS A 1 84 ? 9.270 -3.057 -22.256 1.00 92.75 84 HIS A N 1
ATOM 667 C CA . HIS A 1 84 ? 9.623 -3.873 -21.096 1.00 92.75 84 HIS A CA 1
ATOM 668 C C . HIS A 1 84 ? 8.581 -3.692 -19.982 1.00 92.75 84 HIS A C 1
ATOM 670 O O . HIS A 1 84 ? 8.902 -3.278 -18.863 1.00 92.75 84 HIS A O 1
ATOM 676 N N . GLU A 1 85 ? 7.312 -3.978 -20.286 1.00 89.69 85 GLU A N 1
ATOM 677 C CA . GLU A 1 85 ? 6.261 -3.986 -19.264 1.00 89.69 85 GLU A CA 1
ATOM 678 C C . GLU A 1 85 ? 6.658 -4.912 -18.108 1.00 89.69 85 GLU A C 1
ATOM 680 O O . GLU A 1 85 ? 7.228 -5.980 -18.318 1.00 89.69 85 GLU A O 1
ATOM 685 N N . VAL A 1 86 ? 6.388 -4.504 -16.868 1.00 85.12 86 VAL A N 1
ATOM 686 C CA . VAL A 1 86 ? 6.752 -5.320 -15.703 1.00 85.12 86 VAL A CA 1
ATOM 687 C C . VAL A 1 86 ? 5.903 -6.587 -15.703 1.00 85.12 86 VAL A C 1
ATOM 689 O O . VAL A 1 86 ? 4.680 -6.512 -15.832 1.00 85.12 86 VAL A O 1
ATOM 692 N N . ILE A 1 87 ? 6.544 -7.740 -15.513 1.00 83.00 87 ILE A N 1
ATOM 693 C CA . ILE A 1 87 ? 5.860 -8.996 -15.214 1.00 83.00 87 ILE A CA 1
ATOM 694 C C . ILE A 1 87 ? 5.226 -8.831 -13.836 1.00 83.00 87 ILE A C 1
ATOM 696 O O . ILE A 1 87 ? 5.888 -8.969 -12.808 1.00 83.00 87 ILE A O 1
ATOM 700 N N . LEU A 1 88 ? 3.949 -8.463 -13.826 1.00 76.12 88 LEU A N 1
ATOM 701 C CA . LEU A 1 88 ? 3.176 -8.337 -12.605 1.00 76.12 88 LEU A CA 1
ATOM 702 C C . LEU A 1 88 ? 2.481 -9.672 -12.330 1.00 76.12 88 LEU A C 1
ATOM 704 O O . LEU A 1 88 ? 1.818 -10.199 -13.228 1.00 76.12 88 LEU A O 1
ATOM 708 N N . PRO A 1 89 ? 2.608 -10.225 -11.112 1.00 67.19 89 PRO A N 1
ATOM 709 C CA . PRO A 1 89 ? 1.794 -11.357 -10.711 1.00 67.19 89 PRO A CA 1
ATOM 710 C C . PRO A 1 89 ? 0.326 -10.935 -10.785 1.00 67.19 89 PRO A C 1
ATOM 712 O O . PRO A 1 89 ? -0.063 -9.881 -10.269 1.00 67.19 89 PRO A O 1
ATOM 715 N N . ASP A 1 90 ? -0.485 -11.747 -11.455 1.00 60.03 90 ASP A N 1
ATOM 716 C CA . ASP A 1 90 ? -1.924 -11.529 -11.509 1.00 60.03 90 ASP A CA 1
ATOM 717 C C . ASP A 1 90 ? -2.508 -11.606 -10.089 1.00 60.03 90 ASP A C 1
ATOM 719 O O . ASP A 1 90 ? -1.986 -12.303 -9.214 1.00 60.03 90 ASP A O 1
ATOM 723 N N . ALA A 1 91 ? -3.627 -10.923 -9.841 1.00 55.12 91 ALA A N 1
ATOM 724 C CA . ALA A 1 91 ? -4.255 -10.917 -8.515 1.00 55.12 91 ALA A CA 1
ATOM 725 C C . ALA A 1 91 ? -4.838 -12.290 -8.089 1.00 55.12 91 ALA A C 1
ATOM 727 O O . ALA A 1 91 ? -5.431 -12.376 -7.014 1.00 55.12 91 ALA A O 1
ATOM 728 N N . MET A 1 92 ? -4.697 -13.343 -8.909 1.00 52.91 92 MET A N 1
ATOM 729 C CA . MET A 1 92 ? -5.172 -14.721 -8.700 1.00 52.91 92 MET A CA 1
ATOM 730 C C . MET A 1 92 ? -4.342 -15.715 -9.547 1.00 52.91 92 MET A C 1
ATOM 732 O O . MET A 1 92 ? -3.798 -15.338 -10.579 1.00 52.91 92 MET A O 1
ATOM 736 N N . PRO A 1 93 ? -4.267 -16.991 -9.129 1.00 44.34 93 PRO A N 1
ATOM 737 C CA . PRO A 1 93 ? -3.037 -17.769 -9.093 1.00 44.34 93 PRO A CA 1
ATOM 738 C C . PRO A 1 93 ? -2.468 -18.064 -10.484 1.00 44.34 93 PRO A C 1
ATOM 740 O O . PRO A 1 93 ? -3.206 -18.331 -11.436 1.00 44.34 93 PRO A O 1
ATOM 743 N N . GLU A 1 94 ? -1.146 -18.189 -10.565 1.00 44.50 94 GLU A N 1
ATOM 744 C CA . GLU A 1 94 ? -0.528 -18.986 -11.621 1.00 44.50 94 GLU A CA 1
ATOM 745 C C . GLU A 1 94 ? -1.304 -20.305 -11.771 1.00 44.50 94 GLU A C 1
ATOM 747 O O . GLU A 1 94 ? -1.648 -20.944 -10.774 1.00 44.50 94 GLU A O 1
ATOM 752 N N . GLN A 1 95 ? -1.589 -20.702 -13.013 1.00 47.28 95 GLN A N 1
ATOM 753 C CA . GLN A 1 95 ? -2.525 -21.762 -13.428 1.00 47.28 95 GLN A CA 1
ATOM 754 C C . GLN A 1 95 ? -2.253 -23.174 -12.849 1.00 47.28 95 GLN A C 1
ATOM 756 O O . GLN A 1 95 ? -2.883 -24.141 -13.263 1.00 47.28 95 GLN A O 1
ATOM 761 N N . ASN A 1 96 ? -1.343 -23.308 -11.881 1.00 47.47 96 ASN A N 1
ATOM 762 C CA . ASN A 1 96 ? -0.924 -24.537 -11.219 1.00 47.47 96 ASN A CA 1
ATOM 763 C C . ASN A 1 96 ? -0.739 -24.410 -9.690 1.00 47.47 96 ASN A C 1
ATOM 765 O O . ASN A 1 96 ? -0.176 -25.325 -9.080 1.00 47.47 96 ASN A O 1
ATOM 769 N N . LEU A 1 97 ? -1.180 -23.326 -9.034 1.00 47.81 97 LEU A N 1
ATOM 770 C CA . LEU A 1 97 ? -1.247 -23.334 -7.569 1.00 47.81 97 LEU A CA 1
ATOM 771 C C . LEU A 1 97 ? -2.385 -24.267 -7.152 1.00 47.81 97 LEU A C 1
ATOM 773 O O . LEU A 1 97 ? -3.536 -24.114 -7.566 1.00 47.81 97 LEU A O 1
ATOM 777 N N . LYS A 1 98 ? -2.034 -25.289 -6.369 1.00 44.19 98 LYS A N 1
ATOM 778 C CA . LYS A 1 98 ? -2.995 -26.218 -5.786 1.00 44.19 98 LYS A CA 1
ATOM 779 C C . LYS A 1 98 ? -4.120 -25.409 -5.098 1.00 44.19 98 LYS A C 1
ATOM 781 O O . LYS A 1 98 ? -3.851 -24.369 -4.495 1.00 44.19 98 LYS A O 1
ATOM 786 N N . PRO A 1 99 ? -5.381 -25.875 -5.147 1.00 43.50 99 PRO A N 1
ATOM 787 C CA . PRO A 1 99 ? -6.519 -25.214 -4.492 1.00 43.50 99 PRO A CA 1
ATOM 788 C C . PRO A 1 99 ? -6.399 -25.099 -2.957 1.00 43.50 99 PRO A C 1
ATOM 790 O O . PRO A 1 99 ? -7.310 -24.598 -2.308 1.00 43.50 99 PRO A O 1
ATOM 793 N N . ASP A 1 100 ? -5.286 -25.545 -2.371 1.00 49.06 100 ASP A N 1
ATOM 794 C CA . ASP A 1 100 ? -4.943 -25.447 -0.954 1.00 49.06 100 ASP A CA 1
ATOM 795 C C . ASP A 1 100 ? -4.371 -24.071 -0.544 1.00 49.06 100 ASP A C 1
ATOM 797 O O . ASP A 1 100 ? -4.235 -23.825 0.652 1.00 49.06 100 ASP A O 1
ATOM 801 N N . ARG A 1 101 ? -4.082 -23.158 -1.490 1.00 41.47 101 ARG A N 1
ATOM 802 C CA . ARG A 1 101 ? -3.596 -21.789 -1.191 1.00 41.47 101 ARG A CA 1
ATOM 803 C C . ARG A 1 101 ? -4.654 -20.687 -1.215 1.00 41.47 101 ARG A C 1
ATOM 805 O O . ARG A 1 101 ? -4.366 -19.555 -0.837 1.00 41.47 101 ARG A O 1
ATOM 812 N N . PHE A 1 102 ? -5.888 -20.994 -1.607 1.00 41.34 102 PHE A N 1
ATOM 813 C CA . PHE A 1 102 ? -6.993 -20.059 -1.419 1.00 41.34 102 PHE A CA 1
ATOM 814 C C . PHE A 1 102 ? -7.529 -20.171 -0.005 1.00 41.34 102 PHE A C 1
ATOM 816 O O . PHE A 1 102 ? -7.934 -21.248 0.430 1.00 41.34 102 PHE A O 1
ATOM 823 N N . PHE A 1 103 ? -7.615 -19.038 0.693 1.00 47.97 103 PHE A N 1
ATOM 824 C CA . PHE A 1 103 ? -8.389 -18.956 1.924 1.00 47.97 103 PHE A CA 1
ATOM 825 C C . PHE A 1 103 ? -9.882 -18.973 1.564 1.00 47.97 103 PHE A C 1
ATOM 827 O O . PHE A 1 103 ? -10.566 -17.949 1.533 1.00 47.97 103 PHE A O 1
ATOM 834 N N . HIS A 1 104 ? -10.385 -20.156 1.217 1.00 47.50 104 HIS A N 1
ATOM 835 C CA . HIS A 1 104 ? -11.805 -20.394 1.037 1.00 47.50 104 HIS A CA 1
ATOM 836 C C . HIS A 1 104 ? -12.456 -20.413 2.413 1.00 47.50 104 HIS A C 1
ATOM 838 O O . HIS A 1 104 ? -12.581 -21.461 3.032 1.00 47.50 104 HIS A O 1
ATOM 844 N N . LEU A 1 105 ? -12.875 -19.239 2.887 1.00 46.19 105 LEU A N 1
ATOM 845 C CA . LEU A 1 105 ? -13.780 -19.157 4.025 1.00 46.19 105 LEU A CA 1
ATOM 846 C C . LEU A 1 105 ? -15.125 -19.743 3.613 1.00 46.19 105 LEU A C 1
ATOM 848 O O . LEU A 1 105 ? -15.945 -19.091 2.965 1.00 46.19 105 LEU A O 1
ATOM 852 N N . THR A 1 106 ? -15.355 -20.986 4.000 1.00 60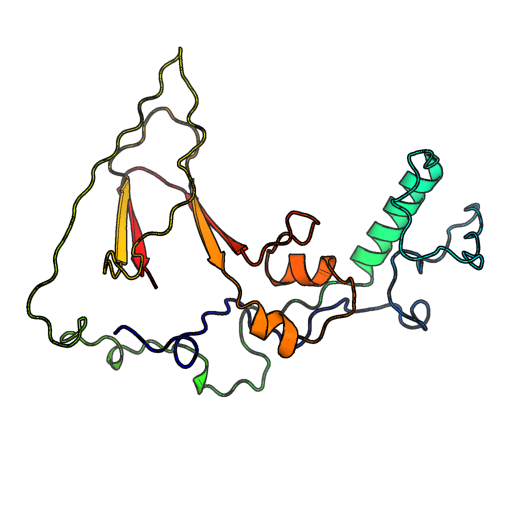.09 106 THR A N 1
ATOM 853 C CA . THR A 1 106 ? -16.682 -21.582 3.999 1.00 60.09 106 THR A CA 1
ATOM 854 C C . THR A 1 106 ? -17.400 -21.211 5.299 1.00 60.09 106 THR A C 1
ATOM 856 O O . THR A 1 106 ? -16.761 -20.885 6.307 1.00 60.09 106 THR A O 1
ATOM 859 N N . PRO A 1 107 ? -18.742 -21.277 5.346 1.00 65.81 107 PRO A N 1
ATOM 860 C CA . PRO A 1 107 ? -19.476 -21.106 6.599 1.00 65.81 107 PRO A CA 1
ATOM 861 C C . PRO A 1 107 ? -18.992 -22.029 7.733 1.00 65.81 107 PRO A C 1
ATOM 863 O O . PRO A 1 107 ? -19.160 -21.693 8.902 1.00 65.81 107 PRO A O 1
ATOM 866 N N . GLN A 1 108 ? -18.386 -23.175 7.408 1.00 66.38 108 GLN A N 1
ATOM 867 C CA . GLN A 1 108 ? -17.848 -24.136 8.371 1.00 66.38 108 GLN A CA 1
ATOM 868 C C . GLN A 1 108 ? -16.533 -23.670 9.022 1.00 66.38 108 GLN A C 1
ATOM 870 O O . GLN A 1 108 ? -16.252 -24.060 10.158 1.00 66.38 108 GLN A O 1
ATOM 875 N N . ASP A 1 109 ? -15.765 -22.804 8.355 1.00 67.25 109 ASP A N 1
ATOM 876 C CA . ASP A 1 109 ? -14.525 -22.220 8.889 1.00 67.25 109 ASP A CA 1
ATOM 877 C C . ASP A 1 109 ? -14.809 -21.113 9.916 1.00 67.25 109 ASP A C 1
ATOM 879 O O . ASP A 1 109 ? -14.008 -20.837 10.816 1.00 67.25 109 ASP A O 1
ATOM 883 N N . VAL A 1 110 ? -16.003 -20.516 9.843 1.00 67.06 110 VAL A N 1
ATOM 884 C CA . VAL A 1 110 ? -16.496 -19.539 10.816 1.00 67.06 110 VAL A CA 1
ATOM 885 C C . VAL A 1 110 ? -17.001 -20.276 12.056 1.00 67.06 110 VAL A C 1
ATOM 887 O O . VAL A 1 110 ? -18.175 -20.616 12.204 1.00 67.06 110 VAL A O 1
ATOM 890 N N . ARG A 1 111 ? -16.093 -20.532 12.997 1.00 66.62 111 ARG A N 1
ATOM 891 C CA . ARG A 1 111 ? -16.441 -21.201 14.257 1.00 66.62 111 ARG A CA 1
ATOM 892 C C . ARG A 1 111 ? -17.324 -20.291 15.101 1.00 66.62 111 ARG A C 1
ATOM 894 O O . ARG A 1 111 ? -16.796 -19.399 15.725 1.00 66.62 111 ARG A O 1
ATOM 901 N N . SER A 1 112 ? -18.615 -20.553 15.274 1.00 69.19 112 SER A N 1
ATOM 902 C CA . SER A 1 112 ? -19.482 -19.736 16.158 1.00 69.19 112 SER A CA 1
ATOM 903 C C . SER A 1 112 ? -19.084 -19.731 17.652 1.00 69.19 112 SER A C 1
ATOM 905 O O . SER A 1 112 ? -19.691 -19.032 18.462 1.00 69.19 112 SER A O 1
ATOM 907 N N . SER A 1 113 ? -18.066 -20.503 18.044 1.00 70.38 113 SER A N 1
ATOM 908 C CA . SER A 1 113 ? -17.537 -20.587 19.406 1.00 70.38 113 SER A CA 1
ATOM 909 C C . SER A 1 113 ? -16.023 -20.847 19.407 1.00 70.38 113 SER A C 1
ATOM 911 O O . SER A 1 113 ? -15.433 -21.231 18.399 1.00 70.38 113 SER A O 1
ATOM 913 N N . LYS A 1 114 ? -15.370 -20.664 20.565 1.00 70.50 114 LYS A N 1
ATOM 914 C CA . LYS A 1 114 ? -13.929 -20.933 20.785 1.00 70.50 114 LYS A CA 1
ATOM 915 C C . LYS A 1 114 ? -12.944 -20.062 19.977 1.00 70.50 114 LYS A C 1
ATOM 917 O O . LYS A 1 114 ? -11.765 -20.412 19.925 1.00 70.50 114 LYS A O 1
ATOM 922 N N . PHE A 1 115 ? -13.370 -18.915 19.433 1.00 67.00 115 PHE A N 1
ATOM 923 C CA . PHE A 1 115 ? -12.517 -17.961 18.692 1.00 67.00 115 PHE A CA 1
ATOM 924 C C . PHE A 1 115 ? -11.190 -17.613 19.412 1.00 67.00 115 PHE A C 1
ATOM 926 O O . PHE A 1 115 ? -10.136 -17.485 18.784 1.00 67.00 115 PHE A O 1
ATOM 933 N N . PHE A 1 116 ? -11.199 -17.606 20.749 1.00 70.50 116 PHE A N 1
ATOM 934 C CA . PHE A 1 116 ? -10.067 -17.216 21.596 1.00 70.50 116 PHE A CA 1
ATOM 935 C C . PHE A 1 116 ? -9.503 -18.380 22.410 1.00 70.50 116 PHE A C 1
ATOM 937 O O . PHE A 1 116 ? -9.338 -18.260 23.613 1.00 70.50 116 PHE A O 1
ATOM 944 N N . ASN A 1 117 ? -9.258 -19.540 21.792 1.00 71.38 117 ASN A N 1
ATOM 945 C CA . ASN A 1 117 ? -8.732 -20.722 22.497 1.00 71.38 117 ASN A CA 1
ATOM 946 C C . ASN A 1 117 ? -9.597 -21.125 23.714 1.00 71.38 117 ASN A C 1
ATOM 948 O O . ASN A 1 117 ? -9.102 -21.409 24.802 1.00 71.38 117 ASN A O 1
ATOM 952 N N . GLY A 1 118 ? -10.922 -21.049 23.546 1.00 72.94 118 GLY A N 1
ATOM 953 C CA . GLY A 1 118 ? -11.880 -21.382 24.604 1.00 72.94 118 GLY A CA 1
ATOM 954 C C . GLY A 1 118 ? -11.952 -20.386 25.768 1.00 72.94 118 GLY A C 1
ATOM 955 O O . GLY A 1 118 ? -12.590 -20.698 26.771 1.00 72.94 118 GLY A O 1
ATOM 956 N N . LYS A 1 119 ? -11.336 -19.198 25.669 1.00 74.50 119 LYS A N 1
ATOM 957 C CA . LYS A 1 119 ? -11.499 -18.150 26.687 1.00 74.50 119 LYS A CA 1
ATOM 958 C C . LYS A 1 119 ? -12.968 -17.735 26.783 1.00 74.50 119 LYS A C 1
ATOM 960 O O . LYS A 1 119 ? -13.636 -17.520 25.774 1.00 74.50 119 LYS A O 1
ATOM 965 N N . SER A 1 120 ? -13.451 -17.613 28.015 1.00 78.25 120 SER A N 1
ATOM 966 C CA . SER A 1 120 ? -14.843 -17.285 28.335 1.00 78.25 120 SER A CA 1
ATOM 967 C C . SER A 1 120 ? -15.151 -15.788 28.287 1.00 78.25 120 SER A C 1
ATOM 969 O O . SER A 1 120 ? -16.312 -15.402 28.396 1.00 78.25 120 SER A O 1
ATOM 971 N N . ARG A 1 121 ? -14.126 -14.932 28.171 1.00 77.81 121 ARG A N 1
ATOM 972 C CA . ARG A 1 121 ? -14.249 -13.472 28.233 1.00 77.81 121 ARG A CA 1
ATOM 973 C C . ARG A 1 121 ? -13.276 -12.807 27.267 1.00 77.81 121 ARG A C 1
ATOM 975 O O . ARG A 1 121 ? -12.153 -13.276 27.100 1.00 77.81 121 ARG A O 1
ATOM 982 N N . ILE A 1 122 ? -13.719 -11.695 26.693 1.00 82.69 122 ILE A N 1
ATOM 983 C CA . ILE A 1 122 ? -12.919 -10.779 25.879 1.00 82.69 122 ILE A CA 1
ATOM 984 C C . ILE A 1 122 ? -12.897 -9.449 26.624 1.00 82.69 122 ILE A C 1
ATOM 986 O O . ILE A 1 122 ? -13.913 -9.037 27.189 1.00 82.69 122 ILE A O 1
ATOM 990 N N . GLN A 1 123 ? -11.743 -8.794 26.650 1.00 87.69 123 GLN A N 1
ATOM 991 C CA . GLN A 1 123 ? -11.644 -7.422 27.120 1.00 87.69 123 GLN A CA 1
ATOM 992 C C . GLN A 1 123 ? -11.858 -6.483 25.936 1.00 87.69 123 GLN A C 1
ATOM 994 O O . GLN A 1 123 ? -11.234 -6.651 24.893 1.00 87.69 123 GLN A O 1
ATOM 999 N N . VAL A 1 124 ? -12.730 -5.494 26.109 1.00 89.25 124 VAL A N 1
ATOM 1000 C CA . VAL A 1 124 ? -12.943 -4.428 25.129 1.00 89.25 124 VAL A CA 1
ATOM 1001 C C . VAL A 1 124 ? -12.407 -3.137 25.726 1.00 89.25 124 VAL A C 1
ATOM 1003 O O . VAL A 1 124 ? -12.778 -2.766 26.839 1.00 89.25 124 VAL A O 1
ATOM 1006 N N . ILE A 1 125 ? -11.524 -2.470 24.990 1.00 91.19 125 ILE A N 1
ATOM 1007 C CA . ILE A 1 125 ? -10.998 -1.151 25.337 1.00 91.19 125 ILE A CA 1
ATOM 1008 C C . ILE A 1 125 ? -11.581 -0.170 24.328 1.00 91.19 125 ILE A C 1
ATOM 1010 O O . ILE A 1 125 ? -11.424 -0.352 23.125 1.00 91.19 125 ILE A O 1
ATOM 1014 N N . VAL A 1 126 ? -12.259 0.863 24.823 1.00 93.69 126 VAL A N 1
ATOM 1015 C CA . VAL A 1 126 ? -12.865 1.899 23.985 1.00 93.69 126 VAL A CA 1
ATOM 1016 C C . VAL A 1 126 ? -12.062 3.181 24.153 1.00 93.69 126 VAL A C 1
ATOM 1018 O O . VAL A 1 126 ? -11.870 3.654 25.272 1.00 93.69 126 VAL A O 1
ATOM 1021 N N . LYS A 1 127 ? -11.586 3.734 23.036 1.00 92.44 127 LYS A N 1
ATOM 1022 C CA . LYS A 1 127 ? -10.888 5.022 22.975 1.00 92.44 127 LYS A CA 1
ATOM 1023 C C . LYS A 1 127 ? -11.699 5.970 22.095 1.00 92.44 127 LYS A C 1
ATOM 1025 O O . LYS A 1 127 ? -12.187 5.559 21.046 1.00 92.44 127 LYS A O 1
ATOM 1030 N N . LEU A 1 128 ? -11.838 7.224 22.521 1.00 94.00 128 LEU A N 1
ATOM 1031 C CA . LEU A 1 128 ? -12.433 8.292 21.718 1.00 94.00 128 LEU A CA 1
ATOM 1032 C C . LEU A 1 128 ? -11.359 9.342 21.457 1.00 94.00 128 LEU A C 1
ATOM 1034 O O . LEU A 1 128 ? -10.700 9.803 22.387 1.00 94.00 128 LEU A O 1
ATOM 1038 N N . ALA A 1 129 ? -11.204 9.719 20.194 1.00 91.50 129 ALA A N 1
ATOM 1039 C CA . ALA A 1 129 ? -10.297 10.768 19.763 1.00 91.50 129 ALA A CA 1
ATOM 1040 C C . ALA A 1 129 ? -11.080 11.796 18.945 1.00 91.50 129 ALA A C 1
ATOM 1042 O O . ALA A 1 129 ? -11.904 11.429 18.112 1.00 91.50 129 ALA A O 1
ATOM 1043 N N . ASN A 1 130 ? -10.810 13.074 19.199 1.00 93.44 130 ASN A N 1
ATOM 1044 C CA . ASN A 1 130 ? -11.416 14.205 18.507 1.00 93.44 130 ASN A CA 1
ATOM 1045 C C . ASN A 1 130 ? -10.313 15.084 17.931 1.00 93.44 130 ASN A C 1
ATOM 1047 O O . ASN A 1 130 ? -9.313 15.344 18.602 1.00 93.44 130 ASN A O 1
ATOM 1051 N N . ILE A 1 131 ? -10.519 15.573 16.712 1.00 92.69 131 ILE A N 1
ATOM 1052 C CA . ILE A 1 131 ? -9.641 16.550 16.074 1.00 92.69 131 ILE A CA 1
ATOM 1053 C C . ILE A 1 131 ? -10.507 17.754 15.721 1.00 92.69 131 ILE A C 1
ATOM 1055 O O . ILE A 1 131 ? -11.476 17.624 14.979 1.00 92.69 131 ILE A O 1
ATOM 1059 N N . HIS A 1 132 ? -10.154 18.922 16.255 1.00 94.31 132 HIS A N 1
ATOM 1060 C CA . HIS A 1 132 ? -10.863 20.172 15.996 1.00 94.31 132 HIS A CA 1
ATOM 1061 C C . HIS A 1 132 ? -9.942 21.143 15.266 1.00 94.31 132 HIS A C 1
ATOM 1063 O O . HIS A 1 132 ? -8.943 21.605 15.822 1.00 94.31 132 HIS A O 1
ATOM 1069 N N . LEU A 1 133 ? -10.291 21.450 14.020 1.00 94.38 133 LEU A N 1
ATOM 1070 C CA . LEU A 1 133 ? -9.600 22.450 13.213 1.00 94.38 133 LEU A CA 1
ATOM 1071 C C . LEU A 1 133 ? -10.244 23.814 13.441 1.00 94.38 133 LEU A C 1
ATOM 1073 O O . LEU A 1 133 ? -11.449 23.927 13.662 1.00 94.38 133 LEU A O 1
ATOM 1077 N N . THR A 1 134 ? -9.438 24.868 13.387 1.00 95.00 134 THR A N 1
ATOM 1078 C CA . THR A 1 134 ? -9.928 26.248 13.497 1.00 95.00 134 THR A CA 1
ATOM 1079 C C . THR A 1 134 ? -9.376 27.076 12.346 1.00 95.00 134 THR A C 1
ATOM 1081 O O . THR A 1 134 ? -8.337 26.717 11.804 1.00 95.00 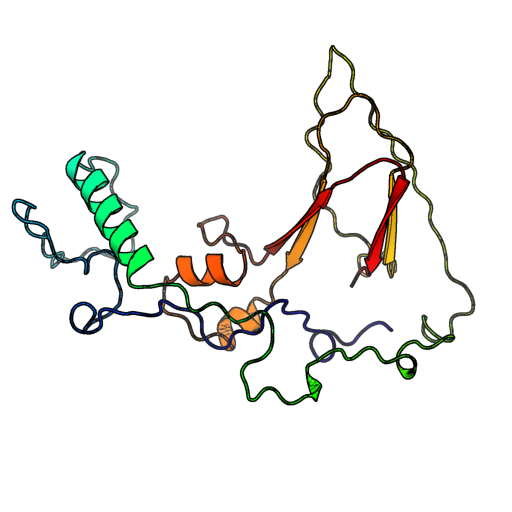134 THR A O 1
ATOM 1084 N N . PRO A 1 135 ? -9.956 28.237 12.005 1.00 95.25 135 PRO A N 1
ATOM 1085 C CA . PRO A 1 135 ? -9.368 29.104 10.982 1.00 95.25 135 PRO A CA 1
ATOM 1086 C C . PRO A 1 135 ? -7.909 29.507 11.267 1.00 95.25 135 PRO A C 1
ATOM 1088 O O . PRO A 1 135 ? -7.149 29.751 10.337 1.00 95.25 135 PRO A O 1
ATOM 1091 N N . LYS A 1 136 ? -7.501 29.560 12.546 1.00 97.06 136 LYS A N 1
ATOM 1092 C CA . LYS A 1 136 ? -6.114 29.853 12.956 1.00 97.06 136 LYS A CA 1
ATOM 1093 C C . LYS A 1 136 ? -5.189 28.637 12.878 1.00 97.06 136 LYS A C 1
ATOM 1095 O O . LYS A 1 136 ? -3.986 28.810 12.735 1.00 97.06 136 LYS A O 1
ATOM 1100 N N . ASN A 1 137 ? -5.743 27.433 13.000 1.00 94.75 137 ASN A N 1
ATOM 1101 C CA . ASN A 1 137 ? -5.026 26.170 12.860 1.00 94.75 137 ASN A CA 1
ATOM 1102 C C . ASN A 1 137 ? -5.865 25.205 12.001 1.00 94.75 137 ASN A C 1
ATOM 1104 O O . ASN A 1 137 ? -6.563 24.344 12.552 1.00 94.75 137 ASN A O 1
ATOM 1108 N N . PRO A 1 138 ? -5.899 25.425 10.673 1.00 95.50 138 PRO A N 1
ATOM 1109 C CA . PRO A 1 138 ? -6.859 24.772 9.788 1.00 95.50 138 PRO A CA 1
ATOM 1110 C C . PRO A 1 138 ? -6.379 23.410 9.282 1.00 95.50 138 PRO A C 1
ATOM 1112 O O . PRO A 1 138 ? -7.090 22.769 8.516 1.00 95.50 138 PRO A O 1
ATOM 1115 N N . THR A 1 139 ? -5.176 22.974 9.659 1.00 94.94 139 THR A N 1
ATOM 1116 C CA . THR A 1 139 ? -4.542 21.773 9.114 1.00 94.94 139 THR A CA 1
ATOM 1117 C C . THR A 1 139 ? -4.252 20.745 10.198 1.00 94.94 139 THR A C 1
ATOM 1119 O O . THR A 1 139 ? -3.818 21.060 11.305 1.00 94.94 139 THR A O 1
ATOM 1122 N N . TYR A 1 140 ? -4.470 19.480 9.850 1.00 92.25 140 TYR A N 1
ATOM 1123 C CA . TYR A 1 140 ? -4.019 18.331 10.620 1.00 92.25 140 TYR A CA 1
ATOM 1124 C C . TYR A 1 140 ? -3.286 17.386 9.679 1.00 92.25 140 TYR A C 1
ATOM 1126 O O . TYR A 1 140 ? -3.864 16.883 8.720 1.00 92.25 140 TYR A O 1
ATOM 1134 N N . ASN A 1 141 ? -2.007 17.150 9.961 1.00 91.25 141 ASN A N 1
ATOM 1135 C CA . ASN A 1 141 ? -1.122 16.382 9.082 1.00 91.25 141 ASN A CA 1
ATOM 1136 C C . ASN A 1 141 ? -1.328 14.860 9.185 1.00 91.25 141 ASN A C 1
ATOM 1138 O O . ASN A 1 141 ? -0.573 14.100 8.585 1.00 91.25 141 ASN A O 1
ATOM 1142 N N . GLY A 1 142 ? -2.327 14.408 9.947 1.00 89.88 142 GLY A N 1
ATOM 1143 C CA . GLY A 1 142 ? -2.535 12.997 10.252 1.00 89.88 142 GLY A CA 1
ATOM 1144 C C . GLY A 1 142 ? -1.864 12.559 11.554 1.00 89.88 142 GLY A C 1
ATOM 1145 O O . GLY A 1 142 ? -1.142 13.313 12.210 1.00 89.88 142 GLY A O 1
ATOM 1146 N N . GLY A 1 143 ? -2.153 11.319 11.946 1.00 86.50 143 GLY A N 1
ATOM 1147 C CA . GLY A 1 143 ? -1.492 10.657 13.067 1.00 86.50 143 GLY A CA 1
ATOM 1148 C C . GLY A 1 143 ? -0.154 10.048 12.653 1.00 86.50 143 GLY A C 1
ATOM 1149 O O . GLY A 1 143 ? 0.105 9.821 11.472 1.00 86.50 143 GLY A O 1
ATOM 1150 N N . SER A 1 144 ? 0.691 9.741 13.635 1.00 87.62 144 SER A N 1
ATOM 1151 C CA . SER A 1 144 ? 1.882 8.928 13.398 1.00 87.62 144 SER A CA 1
ATOM 1152 C C . SER A 1 144 ? 1.494 7.497 13.016 1.00 87.62 144 SER A C 1
ATOM 1154 O O . SER A 1 144 ? 0.514 6.947 13.535 1.00 87.62 144 SER A O 1
ATOM 1156 N N . TRP A 1 145 ? 2.309 6.865 12.170 1.00 87.50 145 TRP A N 1
ATOM 1157 C CA . TRP A 1 145 ? 2.237 5.422 11.957 1.00 87.50 145 TRP A CA 1
ATOM 1158 C C . TRP A 1 145 ? 2.373 4.696 13.294 1.00 87.50 145 TRP A C 1
ATOM 1160 O O . TRP A 1 145 ? 3.266 4.992 14.087 1.00 87.50 145 TRP A O 1
ATOM 1170 N N . HIS A 1 146 ? 1.469 3.761 13.545 1.00 84.38 146 HIS A N 1
ATOM 1171 C CA . HIS A 1 146 ? 1.455 2.938 14.743 1.00 84.38 146 HIS A CA 1
ATOM 1172 C C . HIS A 1 146 ? 1.009 1.528 14.366 1.00 84.38 146 HIS A C 1
ATOM 1174 O O . HIS A 1 146 ? 0.335 1.323 13.356 1.00 84.38 146 HIS A O 1
ATOM 1180 N N . ILE A 1 147 ? 1.430 0.560 15.171 1.00 82.88 147 ILE A N 1
ATOM 1181 C CA . ILE A 1 147 ? 1.025 -0.837 15.049 1.00 82.88 147 ILE A CA 1
ATOM 1182 C C . ILE A 1 147 ? 0.042 -1.086 16.184 1.00 82.88 147 ILE A C 1
ATOM 1184 O O . ILE A 1 147 ? 0.409 -0.915 17.344 1.00 82.88 147 ILE A O 1
ATOM 1188 N N . GLU A 1 148 ? -1.189 -1.453 15.843 1.00 78.69 148 GLU A N 1
ATOM 1189 C CA . GLU A 1 148 ? -2.195 -1.876 16.816 1.00 78.69 148 GLU A CA 1
ATOM 1190 C C . GLU A 1 148 ? -2.012 -3.362 17.133 1.00 78.69 148 GLU A C 1
ATOM 1192 O O . GLU A 1 148 ? -1.853 -4.174 16.223 1.00 78.69 148 GLU A O 1
ATOM 1197 N N . GLY A 1 149 ? -2.076 -3.734 18.411 1.00 78.06 149 GLY A N 1
ATOM 1198 C CA . GLY A 1 149 ? -2.074 -5.135 18.829 1.00 78.06 149 GLY A CA 1
ATOM 1199 C C . GLY A 1 149 ? -0.709 -5.799 18.792 1.00 78.06 149 GLY A C 1
ATOM 1200 O O . GLY A 1 149 ? -0.594 -6.958 18.399 1.00 78.06 149 GLY A O 1
ATOM 1201 N N . GLN A 1 150 ? 0.320 -5.097 19.269 1.00 80.94 150 GLN A N 1
ATOM 1202 C CA . GLN A 1 150 ? 1.620 -5.713 19.524 1.00 80.94 150 GLN A CA 1
ATOM 1203 C C . GLN A 1 150 ? 1.476 -6.944 20.440 1.00 80.94 150 GLN A C 1
ATOM 1205 O O . GLN A 1 150 ? 0.529 -7.058 21.226 1.00 80.94 150 GLN A O 1
ATOM 1210 N N . LEU A 1 151 ? 2.438 -7.874 20.378 1.00 74.56 151 LEU A N 1
ATOM 1211 C CA . LEU A 1 151 ? 2.374 -9.153 21.106 1.00 74.56 151 LEU A CA 1
ATOM 1212 C C . LEU A 1 151 ? 2.116 -8.995 22.613 1.00 74.56 151 LEU A C 1
ATOM 1214 O O . LEU A 1 151 ? 1.458 -9.842 23.208 1.00 74.56 151 LEU A O 1
ATOM 1218 N N . ASN A 1 152 ? 2.616 -7.919 23.218 1.00 81.69 152 ASN A N 1
ATOM 1219 C CA . ASN A 1 152 ? 2.418 -7.566 24.624 1.00 81.69 152 ASN A CA 1
ATOM 1220 C C . ASN A 1 152 ? 1.051 -6.919 24.923 1.00 81.69 152 ASN A C 1
ATOM 1222 O O . ASN A 1 152 ? 0.620 -6.935 26.073 1.00 81.69 152 ASN A O 1
ATOM 1226 N N . GLU A 1 153 ? 0.372 -6.341 23.930 1.00 82.81 153 GLU A N 1
ATOM 1227 C CA . GLU A 1 153 ? -0.956 -5.726 24.079 1.00 82.81 153 GLU A CA 1
ATOM 1228 C C . GLU A 1 153 ? -2.082 -6.763 23.992 1.00 82.81 153 GLU A C 1
ATOM 1230 O O . GLU A 1 153 ? -3.161 -6.555 24.547 1.00 82.81 153 GLU A O 1
ATOM 1235 N N . HIS A 1 154 ? -1.833 -7.888 23.309 1.00 80.31 154 HIS A N 1
ATOM 1236 C CA . HIS A 1 154 ? -2.789 -8.984 23.121 1.00 80.31 154 HIS A CA 1
ATOM 1237 C C . HIS A 1 154 ? -4.139 -8.548 22.506 1.00 80.31 154 HIS A C 1
ATOM 1239 O O . HIS A 1 154 ? -5.176 -9.174 22.749 1.00 80.31 154 HIS A O 1
ATOM 1245 N N . ILE A 1 155 ? -4.142 -7.490 21.687 1.00 85.31 155 ILE A N 1
ATOM 1246 C CA . ILE A 1 155 ? -5.329 -7.019 20.962 1.00 85.31 155 ILE A CA 1
ATOM 1247 C C . ILE A 1 155 ? -5.425 -7.792 19.649 1.00 85.31 155 ILE A C 1
ATOM 1249 O O . ILE A 1 155 ? -4.580 -7.641 18.782 1.00 85.31 155 ILE A O 1
ATOM 1253 N N . CYS A 1 156 ? -6.471 -8.600 19.491 1.00 80.25 156 CYS A N 1
ATOM 1254 C CA . CYS A 1 156 ? -6.676 -9.439 18.301 1.00 80.25 156 CYS A CA 1
ATOM 1255 C C . CYS A 1 156 ? -7.385 -8.739 17.127 1.00 80.25 156 CYS A C 1
ATOM 1257 O O . CYS A 1 156 ? -7.492 -9.299 16.038 1.00 80.25 156 CYS A O 1
ATOM 1259 N N . GLY A 1 157 ? -7.909 -7.534 17.338 1.00 86.31 157 GLY A N 1
ATOM 1260 C CA . GLY A 1 157 ? -8.585 -6.781 16.293 1.00 86.31 157 GLY A CA 1
ATOM 1261 C C . GLY A 1 157 ? -8.975 -5.387 16.743 1.00 86.31 157 GLY A C 1
ATOM 1262 O O . GLY A 1 157 ? -9.207 -5.141 17.930 1.00 86.31 157 GLY A O 1
ATOM 1263 N N . THR A 1 158 ? -9.072 -4.499 15.763 1.00 89.12 158 THR A N 1
ATOM 1264 C CA . THR A 1 158 ? -9.408 -3.094 15.951 1.00 89.12 158 THR A CA 1
ATOM 1265 C C . THR A 1 158 ? -10.672 -2.760 15.169 1.00 89.12 158 THR A C 1
ATOM 1267 O O . THR A 1 158 ? -10.874 -3.199 14.034 1.00 89.12 158 THR A O 1
ATOM 1270 N N . ALA A 1 159 ? -11.534 -1.965 15.800 1.00 91.06 159 ALA A N 1
ATOM 1271 C CA . ALA A 1 159 ? -12.726 -1.398 15.197 1.00 91.06 159 ALA A CA 1
ATOM 1272 C C . ALA A 1 159 ? -12.669 0.124 15.334 1.00 91.06 159 ALA A C 1
ATOM 1274 O O . ALA A 1 159 ? -12.570 0.648 16.443 1.00 91.06 159 ALA A O 1
ATOM 1275 N N . LEU A 1 160 ? -12.749 0.827 14.210 1.00 92.62 160 LEU A N 1
ATOM 1276 C CA . LEU A 1 160 ? -12.805 2.281 14.152 1.00 92.62 160 LEU A CA 1
ATOM 1277 C C . LEU A 1 160 ? -14.178 2.699 13.649 1.00 92.62 160 LEU A C 1
ATOM 1279 O O . LEU A 1 160 ? -14.634 2.215 12.615 1.00 92.62 160 LEU A O 1
ATOM 1283 N N . PHE A 1 161 ? -14.824 3.619 14.359 1.00 94.25 161 PHE A N 1
ATOM 1284 C CA . PHE A 1 161 ? -16.087 4.209 13.937 1.00 94.25 161 PHE A CA 1
ATOM 1285 C C . PHE A 1 161 ? -15.957 5.726 13.878 1.00 94.25 161 PHE A C 1
ATOM 1287 O O . PHE A 1 161 ? -15.728 6.386 14.891 1.00 94.25 161 PHE A O 1
ATOM 1294 N N . TYR A 1 162 ? -16.114 6.273 12.677 1.00 94.25 162 TYR A N 1
ATOM 1295 C CA . TYR A 1 162 ? -16.101 7.709 12.438 1.00 94.25 162 TYR A CA 1
ATOM 1296 C C . TYR A 1 162 ? -17.499 8.247 12.713 1.00 94.25 162 TYR A C 1
ATOM 1298 O O . TYR A 1 162 ? -18.346 8.255 11.824 1.00 94.25 162 TYR A O 1
ATOM 1306 N N . TYR A 1 163 ? -17.766 8.634 13.958 1.00 94.25 163 TYR A N 1
ATOM 1307 C CA . TYR A 1 163 ? -19.105 9.073 14.353 1.00 94.25 163 TYR A CA 1
ATOM 1308 C C . TYR A 1 163 ? -19.465 10.458 13.809 1.00 94.25 163 TYR A C 1
ATOM 1310 O O . TYR A 1 163 ? -20.639 10.691 13.539 1.00 94.25 163 TYR A O 1
ATOM 1318 N N . ASP A 1 164 ? -18.483 11.341 13.607 1.00 93.75 164 ASP A N 1
ATOM 1319 C CA . ASP A 1 164 ? -18.715 12.695 13.106 1.00 93.75 164 ASP A CA 1
ATOM 1320 C C . ASP A 1 164 ? -17.507 13.253 12.333 1.00 93.75 164 ASP A C 1
ATOM 1322 O O . ASP A 1 164 ? -16.360 12.927 12.639 1.00 93.75 164 ASP A O 1
ATOM 1326 N N . ASN A 1 165 ? -17.791 14.037 11.292 1.00 92.69 165 ASN A N 1
ATOM 1327 C CA . ASN A 1 165 ? -16.869 14.705 10.368 1.00 92.69 165 ASN A CA 1
ATOM 1328 C C . ASN A 1 165 ? -17.661 15.822 9.680 1.00 92.69 165 ASN A C 1
ATOM 1330 O O . ASN A 1 165 ? -18.558 15.545 8.879 1.00 92.69 165 ASN A O 1
ATOM 1334 N N . GLU A 1 166 ? -17.304 17.070 9.946 1.00 94.25 166 GLU A N 1
ATOM 1335 C CA . GLU A 1 166 ? -17.974 18.236 9.380 1.00 94.25 166 GLU A CA 1
ATOM 1336 C C . GLU A 1 166 ? -16.940 19.310 9.034 1.00 94.25 166 GLU A C 1
ATOM 1338 O O . GLU A 1 166 ? -15.972 19.503 9.767 1.00 94.25 166 GLU A O 1
ATOM 1343 N N . ASN A 1 167 ? -17.154 20.016 7.918 1.00 94.00 167 ASN A N 1
ATOM 1344 C CA . ASN A 1 167 ? -16.343 21.164 7.500 1.00 94.00 167 ASN A CA 1
ATOM 1345 C C . ASN A 1 167 ? -14.825 20.877 7.413 1.00 94.00 167 ASN A C 1
ATOM 1347 O O . ASN A 1 167 ? -13.992 21.707 7.780 1.00 94.00 167 ASN A O 1
ATOM 1351 N N . ILE A 1 168 ? -14.465 19.691 6.919 1.00 93.38 168 ILE A N 1
ATOM 1352 C CA . ILE A 1 168 ? -13.083 19.288 6.641 1.00 93.38 168 ILE A CA 1
ATOM 1353 C C . ILE A 1 168 ? -12.940 18.826 5.192 1.00 93.38 168 ILE A C 1
ATOM 1355 O O . ILE A 1 168 ? -13.914 18.425 4.551 1.00 93.38 168 ILE A O 1
ATOM 1359 N N . THR A 1 169 ? -11.714 18.861 4.676 1.00 92.94 169 THR A N 1
ATOM 1360 C CA . THR A 1 169 ? -11.373 18.184 3.421 1.00 92.94 169 THR A CA 1
ATOM 1361 C C . THR A 1 169 ? -11.367 16.666 3.602 1.00 92.94 169 THR A C 1
ATOM 1363 O O . THR A 1 169 ? -11.485 16.148 4.714 1.00 92.94 169 THR A O 1
ATOM 1366 N N . GLU A 1 170 ? -11.236 15.938 2.492 1.00 93.00 170 GLU A N 1
ATOM 1367 C CA . GLU A 1 170 ? -11.191 14.479 2.501 1.00 93.00 170 GLU A CA 1
ATOM 1368 C C . GLU A 1 170 ? -10.128 13.941 3.475 1.00 93.00 170 GLU A C 1
ATOM 1370 O O . GLU A 1 170 ? -8.958 14.315 3.401 1.00 93.00 170 GLU A O 1
ATOM 1375 N N . SER A 1 171 ? -10.542 13.041 4.368 1.00 92.00 171 SER A N 1
ATOM 1376 C CA . SER A 1 171 ? -9.664 12.330 5.296 1.00 92.00 171 SER A CA 1
ATOM 1377 C C . SER A 1 171 ? -9.618 10.847 4.934 1.00 92.00 171 SER A C 1
ATOM 1379 O O . SER A 1 171 ? -10.588 10.282 4.422 1.00 92.00 171 SER A O 1
ATOM 1381 N N . ARG A 1 172 ? -8.471 10.196 5.144 1.00 93.12 172 ARG A N 1
ATOM 1382 C CA . ARG A 1 172 ? -8.263 8.787 4.783 1.00 93.12 172 ARG A CA 1
ATOM 1383 C C . ARG A 1 172 ? -7.465 8.065 5.860 1.00 93.12 172 ARG A C 1
ATOM 1385 O O . ARG A 1 172 ? -6.585 8.646 6.486 1.00 93.12 172 ARG A O 1
ATOM 1392 N N . LEU A 1 173 ? -7.753 6.780 6.040 1.00 91.94 173 LEU A N 1
ATOM 1393 C CA . LEU A 1 173 ? -6.969 5.863 6.861 1.00 91.94 173 LEU A CA 1
ATOM 1394 C C . LEU A 1 173 ? -6.138 4.986 5.930 1.00 91.94 173 LEU A C 1
ATOM 1396 O O . LEU A 1 173 ? -6.698 4.222 5.141 1.00 91.94 173 LEU A O 1
ATOM 1400 N N . ALA A 1 174 ? -4.819 5.136 5.994 1.00 90.56 174 ALA A N 1
ATOM 1401 C CA . ALA A 1 174 ? -3.876 4.376 5.187 1.00 90.56 174 ALA A CA 1
ATOM 1402 C C . ALA A 1 174 ? -3.373 3.141 5.941 1.00 90.56 174 ALA A C 1
ATOM 1404 O O . ALA A 1 174 ? -3.196 3.176 7.158 1.00 90.56 174 ALA A O 1
ATOM 1405 N N . PHE A 1 175 ? -3.132 2.064 5.201 1.00 86.19 175 PHE A N 1
ATOM 1406 C CA . PHE A 1 175 ? -2.635 0.799 5.723 1.00 86.19 175 PHE A CA 1
ATOM 1407 C C . PHE A 1 175 ? -1.315 0.441 5.056 1.00 86.19 175 PHE A C 1
ATOM 1409 O O . PHE A 1 175 ? -1.117 0.652 3.861 1.00 86.19 175 PHE A O 1
ATOM 1416 N N . ARG A 1 176 ? -0.420 -0.145 5.844 1.00 83.38 176 ARG A N 1
ATOM 1417 C CA . ARG A 1 176 ? 0.868 -0.662 5.396 1.00 83.38 176 ARG A CA 1
ATOM 1418 C C . ARG A 1 176 ? 1.099 -2.027 6.017 1.00 83.38 176 ARG A C 1
ATOM 1420 O O . ARG A 1 176 ? 0.627 -2.282 7.123 1.00 83.38 176 ARG A O 1
ATOM 1427 N N . THR A 1 177 ? 1.826 -2.887 5.320 1.00 79.25 177 THR A N 1
ATOM 1428 C CA . THR A 1 177 ? 2.257 -4.187 5.852 1.00 79.25 177 THR A CA 1
ATOM 1429 C C . THR A 1 177 ? 3.746 -4.373 5.626 1.00 79.25 177 THR A C 1
ATOM 1431 O O . THR A 1 177 ? 4.328 -3.720 4.763 1.00 79.25 177 THR A O 1
ATOM 1434 N N . ARG A 1 178 ? 4.382 -5.250 6.402 1.00 77.06 178 ARG A N 1
ATOM 1435 C CA . ARG A 1 178 ? 5.763 -5.649 6.136 1.00 77.06 178 ARG A CA 1
ATOM 1436 C C . ARG A 1 178 ? 5.782 -6.837 5.188 1.00 77.06 178 ARG A C 1
ATOM 1438 O O . ARG A 1 178 ? 5.064 -7.809 5.388 1.00 77.06 178 ARG A O 1
ATOM 1445 N N . SER A 1 179 ? 6.664 -6.761 4.210 1.00 72.06 179 SER A N 1
ATOM 1446 C CA . SER A 1 179 ? 7.074 -7.885 3.381 1.00 72.06 179 SER A CA 1
ATOM 1447 C C . SER A 1 179 ? 8.012 -8.789 4.164 1.00 72.06 179 SER A C 1
ATOM 1449 O O . SER A 1 179 ? 8.759 -8.328 5.033 1.00 72.06 179 SER A O 1
ATOM 1451 N N . ASN A 1 180 ? 8.010 -10.067 3.807 1.00 70.69 180 ASN A N 1
ATOM 1452 C CA . ASN A 1 180 ? 8.989 -11.030 4.281 1.00 70.69 180 ASN A CA 1
ATOM 1453 C C . ASN A 1 180 ? 10.310 -10.818 3.524 1.00 70.69 180 ASN A C 1
ATOM 1455 O O . ASN A 1 180 ? 10.382 -11.083 2.326 1.00 70.69 180 ASN A O 1
ATOM 1459 N N . ARG A 1 181 ? 11.334 -10.286 4.202 1.00 68.56 181 ARG A N 1
ATOM 1460 C CA . ARG A 1 181 ? 12.618 -9.952 3.566 1.00 68.56 181 ARG A CA 1
ATOM 1461 C C . ARG A 1 181 ? 13.337 -11.212 3.106 1.00 68.56 181 ARG A C 1
ATOM 1463 O O . ARG A 1 181 ? 13.856 -11.244 2.002 1.00 68.56 181 ARG A O 1
ATOM 1470 N N . GLU A 1 182 ? 13.359 -12.226 3.957 1.00 67.06 182 GLU A N 1
ATOM 1471 C CA . GLU A 1 182 ? 14.066 -13.480 3.735 1.00 67.06 182 GLU A CA 1
ATOM 1472 C C . GLU A 1 182 ? 13.463 -14.253 2.558 1.00 67.06 182 GLU A C 1
ATOM 1474 O O . GLU A 1 182 ? 14.186 -14.806 1.733 1.00 67.06 182 GLU A O 1
ATOM 1479 N N . GLU A 1 183 ? 12.138 -14.254 2.439 1.00 66.75 183 GLU A N 1
ATOM 1480 C CA . GLU A 1 183 ? 11.435 -14.868 1.308 1.00 66.75 183 GLU A CA 1
ATOM 1481 C C . GLU A 1 183 ? 11.624 -14.086 0.006 1.00 66.75 183 GLU A C 1
ATOM 1483 O O . GLU A 1 183 ? 11.846 -14.696 -1.037 1.00 66.75 183 GLU A O 1
ATOM 1488 N N . LEU A 1 184 ? 11.610 -12.749 0.057 1.00 70.88 184 LEU A N 1
ATOM 1489 C CA . LEU A 1 184 ? 11.946 -11.924 -1.108 1.00 70.88 184 LEU A CA 1
ATOM 1490 C C . LEU A 1 184 ? 13.412 -12.085 -1.539 1.00 70.88 184 LEU A C 1
ATOM 1492 O O . LEU A 1 184 ? 13.703 -11.939 -2.716 1.00 70.88 184 LEU A O 1
ATOM 1496 N N . ASP A 1 185 ? 14.327 -12.383 -0.620 1.00 70.69 185 ASP A N 1
ATOM 1497 C CA . ASP A 1 185 ? 15.751 -12.573 -0.928 1.00 70.69 185 ASP A CA 1
ATOM 1498 C C . ASP A 1 185 ? 16.042 -13.974 -1.490 1.00 70.69 185 ASP A C 1
ATOM 1500 O O . ASP A 1 185 ? 16.778 -14.134 -2.459 1.00 70.69 185 ASP A O 1
ATOM 1504 N N . THR A 1 186 ? 15.439 -15.011 -0.903 1.00 71.31 186 THR A N 1
ATOM 1505 C CA . THR A 1 186 ? 15.757 -16.414 -1.232 1.00 71.31 186 THR A CA 1
ATOM 1506 C C . THR A 1 186 ? 14.785 -17.072 -2.212 1.00 71.31 186 THR A C 1
ATOM 1508 O O . THR A 1 186 ? 15.149 -18.049 -2.868 1.00 71.31 186 THR A O 1
ATOM 1511 N N . GLY A 1 187 ? 13.548 -16.577 -2.301 1.00 71.00 187 GLY A N 1
ATOM 1512 C CA . GLY A 1 187 ? 12.449 -17.195 -3.049 1.00 71.00 187 GLY A CA 1
ATOM 1513 C C . GLY A 1 187 ? 12.029 -16.455 -4.320 1.00 71.00 187 GLY A C 1
ATOM 1514 O O . GLY A 1 187 ? 11.221 -16.986 -5.085 1.00 71.00 187 GLY A O 1
ATOM 1515 N N . LEU A 1 188 ? 12.571 -15.260 -4.561 1.00 77.25 188 LEU A N 1
ATOM 1516 C CA . LEU A 1 188 ? 12.228 -14.418 -5.702 1.00 77.25 188 LEU A CA 1
ATOM 1517 C C . LEU A 1 188 ? 13.359 -14.407 -6.735 1.00 77.25 188 LEU A C 1
ATOM 1519 O O . LEU A 1 188 ? 14.478 -13.995 -6.449 1.00 77.25 188 LEU A O 1
ATOM 1523 N N . GLY A 1 189 ? 13.060 -14.803 -7.969 1.00 80.75 189 GLY A N 1
ATOM 1524 C CA . GLY A 1 189 ? 13.945 -14.572 -9.105 1.00 80.75 189 GLY A CA 1
ATOM 1525 C C . GLY A 1 189 ? 13.824 -13.132 -9.598 1.00 80.75 189 GLY A C 1
ATOM 1526 O O . GLY A 1 189 ? 12.787 -12.755 -10.138 1.00 80.75 189 GLY A O 1
ATOM 1527 N N . TYR A 1 190 ? 14.874 -12.333 -9.444 1.00 81.56 190 TYR A N 1
ATOM 1528 C CA . TYR A 1 190 ? 14.946 -10.975 -9.987 1.00 81.56 190 TYR A CA 1
ATOM 1529 C C . TYR A 1 190 ? 16.360 -10.668 -10.487 1.00 81.56 190 TYR A C 1
ATOM 1531 O O . TYR A 1 190 ? 17.337 -11.292 -10.066 1.00 81.56 190 TYR A O 1
ATOM 1539 N N . GLN A 1 191 ? 16.481 -9.718 -11.414 1.00 80.81 191 GLN A N 1
ATOM 1540 C CA . GLN A 1 191 ? 17.783 -9.269 -11.900 1.00 80.81 191 GLN A CA 1
ATOM 1541 C C . GLN A 1 191 ? 18.440 -8.338 -10.871 1.00 80.81 191 GLN A C 1
ATOM 1543 O O . GLN A 1 191 ? 17.778 -7.495 -10.263 1.00 80.81 191 GLN A O 1
ATOM 1548 N N . GLN A 1 192 ? 19.759 -8.462 -10.689 1.00 76.06 192 GLN A N 1
ATOM 1549 C CA . GLN A 1 192 ? 20.515 -7.551 -9.829 1.00 76.06 192 GLN A CA 1
ATOM 1550 C C . GLN A 1 192 ? 20.232 -6.090 -10.216 1.00 76.06 192 GLN A C 1
ATOM 1552 O O . GLN A 1 192 ? 20.272 -5.738 -11.394 1.00 76.06 192 GLN A O 1
ATOM 1557 N N . SER A 1 193 ? 19.962 -5.251 -9.212 1.00 75.94 193 SER A N 1
ATOM 1558 C CA . SER A 1 193 ? 19.623 -3.828 -9.369 1.00 75.94 193 SER A CA 1
ATOM 1559 C C . SER A 1 193 ? 18.297 -3.529 -10.091 1.00 75.94 193 SER A C 1
ATOM 1561 O O . SER A 1 193 ? 18.051 -2.372 -10.429 1.00 75.94 193 SER A O 1
ATOM 1563 N N . ASP A 1 194 ? 17.405 -4.510 -10.285 1.00 79.56 194 ASP A N 1
ATOM 1564 C CA . ASP A 1 194 ? 16.053 -4.272 -10.817 1.00 79.56 194 ASP A CA 1
ATOM 1565 C C . ASP A 1 194 ? 15.092 -3.723 -9.745 1.00 79.56 194 ASP A C 1
ATOM 1567 O O . ASP A 1 194 ? 14.112 -4.340 -9.318 1.00 79.56 194 ASP A O 1
ATOM 1571 N N . TYR A 1 195 ? 15.391 -2.507 -9.300 1.00 79.81 195 TYR A N 1
ATOM 1572 C CA . TYR A 1 195 ? 14.585 -1.754 -8.344 1.00 79.81 195 TYR A CA 1
ATOM 1573 C C . TYR A 1 195 ? 13.180 -1.451 -8.877 1.00 79.81 195 TYR A C 1
ATOM 1575 O O . TYR A 1 195 ? 12.216 -1.400 -8.113 1.00 79.81 195 TYR A O 1
ATOM 1583 N N . ARG A 1 196 ? 13.056 -1.269 -10.197 1.00 80.75 196 ARG A N 1
ATOM 1584 C CA . ARG A 1 196 ? 11.808 -0.902 -10.868 1.00 80.75 196 ARG A CA 1
ATOM 1585 C C . ARG A 1 196 ? 10.777 -2.021 -10.758 1.00 80.75 196 ARG A C 1
ATOM 1587 O O . ARG A 1 196 ? 9.655 -1.760 -10.319 1.00 80.75 196 ARG A O 1
ATOM 1594 N N . SER A 1 197 ? 11.136 -3.245 -11.140 1.00 84.06 197 SER A N 1
ATOM 1595 C CA . SER A 1 197 ? 10.198 -4.373 -11.122 1.00 84.06 197 SER A CA 1
ATOM 1596 C C . SER A 1 197 ? 9.783 -4.732 -9.699 1.00 84.06 197 SER A C 1
ATOM 1598 O O . SER A 1 197 ? 8.604 -4.994 -9.456 1.00 84.06 197 SER A O 1
ATOM 1600 N N . ILE A 1 198 ? 10.713 -4.659 -8.740 1.00 81.00 198 ILE A N 1
ATOM 1601 C CA . ILE A 1 198 ? 10.434 -4.881 -7.314 1.00 81.00 198 ILE A CA 1
ATOM 1602 C C . ILE A 1 198 ? 9.432 -3.850 -6.788 1.00 81.00 198 ILE A C 1
ATOM 1604 O O . ILE A 1 198 ? 8.397 -4.219 -6.227 1.00 81.00 198 ILE A O 1
ATOM 1608 N N . ALA A 1 199 ? 9.700 -2.563 -7.014 1.00 81.56 199 ALA A N 1
ATOM 1609 C CA . ALA A 1 199 ? 8.850 -1.484 -6.529 1.00 81.56 199 ALA A CA 1
ATOM 1610 C C . ALA A 1 199 ? 7.439 -1.547 -7.109 1.00 81.56 199 ALA A C 1
ATOM 1612 O O . ALA A 1 199 ? 6.453 -1.401 -6.388 1.00 81.56 199 ALA A O 1
ATOM 1613 N N . ARG A 1 200 ? 7.336 -1.807 -8.417 1.00 81.19 200 ARG A N 1
ATOM 1614 C CA . ARG A 1 200 ? 6.051 -1.917 -9.112 1.00 81.19 200 ARG A CA 1
ATOM 1615 C C . ARG A 1 200 ? 5.264 -3.151 -8.686 1.00 81.19 200 ARG A C 1
ATOM 1617 O O . ARG A 1 200 ? 4.050 -3.047 -8.558 1.00 81.19 200 ARG A O 1
ATOM 1624 N N . THR A 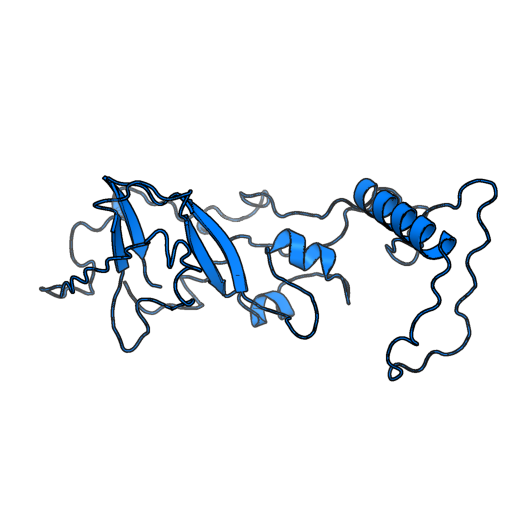1 201 ? 5.936 -4.276 -8.447 1.00 80.56 201 THR A N 1
ATOM 1625 C CA . THR A 1 201 ? 5.268 -5.525 -8.059 1.00 80.56 201 THR A CA 1
ATOM 1626 C C . THR A 1 201 ? 4.768 -5.481 -6.623 1.00 80.56 201 THR A C 1
ATOM 1628 O O . THR A 1 201 ? 3.615 -5.802 -6.362 1.00 80.56 201 THR A O 1
ATOM 1631 N N . PHE A 1 202 ? 5.615 -5.066 -5.682 1.00 78.19 202 PHE A N 1
ATOM 1632 C CA . PHE A 1 202 ? 5.308 -5.173 -4.255 1.00 78.19 202 PHE A CA 1
ATOM 1633 C C . PHE A 1 202 ? 4.839 -3.860 -3.619 1.00 78.19 202 PHE A C 1
ATOM 1635 O O . PHE A 1 202 ? 4.565 -3.838 -2.422 1.00 78.19 202 PHE A O 1
ATOM 1642 N N . ALA A 1 203 ? 4.740 -2.773 -4.395 1.00 79.31 203 ALA A N 1
ATOM 1643 C CA . ALA A 1 203 ? 4.447 -1.427 -3.892 1.00 79.31 203 ALA A CA 1
ATOM 1644 C C . ALA A 1 203 ? 5.400 -1.010 -2.751 1.00 79.31 203 ALA A C 1
ATOM 1646 O O . ALA A 1 203 ? 4.979 -0.465 -1.727 1.00 79.31 203 ALA A O 1
ATOM 1647 N N . ILE A 1 204 ? 6.686 -1.317 -2.938 1.00 78.44 204 ILE A N 1
ATOM 1648 C CA . ILE A 1 204 ? 7.784 -1.009 -2.018 1.00 78.44 204 ILE A CA 1
ATOM 1649 C C . ILE A 1 204 ? 8.590 0.155 -2.592 1.00 78.44 204 ILE A C 1
ATOM 1651 O O . ILE A 1 204 ? 8.805 0.218 -3.799 1.00 78.44 204 ILE A O 1
ATOM 1655 N N . ASP A 1 205 ? 9.063 1.054 -1.732 1.00 75.44 205 ASP A N 1
ATOM 1656 C CA . ASP A 1 205 ? 10.031 2.079 -2.122 1.00 75.44 205 ASP A CA 1
ATOM 1657 C C . ASP A 1 205 ? 11.441 1.466 -2.211 1.00 75.44 205 ASP A C 1
ATOM 1659 O O . ASP A 1 205 ? 11.967 1.004 -1.190 1.00 75.44 205 ASP A O 1
ATOM 1663 N N . PRO A 1 206 ? 12.058 1.419 -3.406 1.00 68.88 206 PRO A N 1
ATOM 1664 C CA . PRO A 1 206 ? 13.363 0.810 -3.587 1.00 68.88 206 PRO A CA 1
ATOM 1665 C C . PRO A 1 206 ? 14.511 1.822 -3.435 1.00 68.88 206 PRO A C 1
ATOM 1667 O O . PRO A 1 206 ? 15.660 1.455 -3.664 1.00 68.88 206 PRO A O 1
ATOM 1670 N N . THR A 1 207 ? 14.227 3.101 -3.155 1.00 65.94 207 THR A N 1
ATOM 1671 C CA . THR A 1 207 ? 15.232 4.169 -3.219 1.00 65.94 207 THR A CA 1
ATOM 1672 C C . THR A 1 207 ? 16.177 4.127 -2.012 1.00 65.94 207 THR A C 1
ATOM 1674 O O . THR A 1 207 ? 15.735 4.280 -0.874 1.00 65.94 207 THR A O 1
ATOM 1677 N N . PRO A 1 208 ? 17.500 3.959 -2.202 1.00 57.78 208 PRO A N 1
ATOM 1678 C CA . PRO A 1 208 ? 18.454 4.097 -1.104 1.00 57.78 208 PRO A CA 1
ATOM 1679 C C . PRO A 1 208 ? 18.486 5.549 -0.593 1.00 57.78 208 PRO A C 1
ATOM 1681 O O . PRO A 1 208 ? 18.366 6.473 -1.399 1.00 57.78 208 PRO A O 1
ATOM 1684 N N . PRO A 1 209 ? 18.691 5.802 0.714 1.00 58.53 209 PRO A N 1
ATOM 1685 C CA . PRO A 1 209 ? 18.919 4.854 1.812 1.00 58.53 209 PRO A CA 1
ATOM 1686 C C . PRO A 1 209 ? 17.615 4.369 2.477 1.00 58.53 209 PRO A C 1
ATOM 1688 O O . PRO A 1 209 ? 17.630 3.911 3.616 1.00 58.53 209 PRO A O 1
ATOM 1691 N N . HIS A 1 210 ? 16.476 4.573 1.819 1.00 58.12 210 HIS A N 1
ATOM 1692 C CA . HIS A 1 210 ? 15.134 4.334 2.339 1.00 58.12 210 HIS A CA 1
ATOM 1693 C C . HIS A 1 210 ? 14.557 2.995 1.871 1.00 58.12 210 HIS A C 1
ATOM 1695 O O . HIS A 1 210 ? 13.335 2.832 1.875 1.00 58.12 210 HIS A O 1
ATOM 1701 N N . ASP A 1 211 ? 15.422 2.036 1.510 1.00 64.88 211 ASP A N 1
ATOM 1702 C CA . ASP A 1 211 ? 15.010 0.699 1.109 1.00 64.88 211 ASP A CA 1
ATOM 1703 C C . ASP A 1 211 ? 14.165 0.083 2.227 1.00 64.88 211 ASP A C 1
ATOM 1705 O O . ASP A 1 211 ? 14.605 -0.166 3.352 1.00 64.88 211 ASP A O 1
ATOM 1709 N N . SER A 1 212 ? 12.881 -0.086 1.934 1.00 71.25 212 SER A N 1
ATOM 1710 C CA . SER A 1 212 ? 11.911 -0.549 2.910 1.00 71.25 212 SER A CA 1
ATOM 1711 C C . SER A 1 212 ? 11.468 -1.957 2.568 1.00 71.25 212 SER A C 1
ATOM 1713 O O . SER A 1 212 ? 11.450 -2.359 1.416 1.00 71.25 212 SER A O 1
ATOM 1715 N N . THR A 1 213 ? 11.038 -2.721 3.564 1.00 74.31 213 THR A N 1
ATOM 1716 C CA . THR A 1 213 ? 10.194 -3.897 3.311 1.00 74.31 213 THR A CA 1
ATOM 1717 C C . THR A 1 213 ? 8.721 -3.564 3.505 1.00 74.31 213 THR A C 1
ATOM 1719 O O . THR A 1 213 ? 7.878 -4.452 3.447 1.00 74.31 213 THR A O 1
ATOM 1722 N N . VAL A 1 214 ? 8.379 -2.298 3.746 1.00 79.44 214 VAL A N 1
ATOM 1723 C CA . VAL A 1 214 ? 7.005 -1.865 3.980 1.00 79.44 214 VAL A CA 1
ATOM 1724 C C . VAL A 1 214 ? 6.283 -1.673 2.648 1.00 79.44 214 VAL A C 1
ATOM 1726 O O . VAL A 1 214 ? 6.686 -0.847 1.836 1.00 79.44 214 VAL A O 1
ATOM 1729 N N . GLN A 1 215 ? 5.195 -2.414 2.454 1.00 78.81 215 GLN A N 1
ATOM 1730 C CA . GLN A 1 215 ? 4.291 -2.270 1.315 1.00 78.81 215 GLN A CA 1
ATOM 1731 C C . GLN A 1 215 ? 3.173 -1.294 1.661 1.00 78.81 215 GLN A C 1
ATOM 1733 O O . GLN A 1 215 ? 2.553 -1.407 2.729 1.00 78.81 215 GLN A O 1
ATOM 1738 N N . ASP A 1 216 ? 2.869 -0.380 0.743 1.00 77.88 216 ASP A N 1
ATOM 1739 C CA . ASP A 1 216 ? 1.653 0.425 0.829 1.00 77.88 216 ASP A CA 1
ATOM 1740 C C . ASP A 1 216 ? 0.443 -0.409 0.387 1.00 77.88 216 ASP A C 1
ATOM 1742 O O . ASP A 1 216 ? 0.351 -0.872 -0.751 1.00 77.88 216 ASP A O 1
ATOM 1746 N N . ILE A 1 217 ? -0.496 -0.643 1.306 1.00 77.38 217 ILE A N 1
ATOM 1747 C CA . ILE A 1 217 ? -1.702 -1.424 1.008 1.00 77.38 217 ILE A CA 1
ATOM 1748 C C . ILE A 1 217 ? -2.758 -0.538 0.336 1.00 77.38 217 ILE A C 1
ATOM 1750 O O . ILE A 1 217 ? -3.638 -1.046 -0.371 1.00 77.38 217 ILE A O 1
ATOM 1754 N N . GLY A 1 218 ? -2.655 0.776 0.526 1.00 84.06 218 GLY A N 1
ATOM 1755 C CA . GLY A 1 218 ? -3.622 1.776 0.125 1.00 84.06 218 GLY A CA 1
ATOM 1756 C C . GLY A 1 218 ? -4.368 2.363 1.318 1.00 84.06 218 GLY A C 1
ATOM 1757 O O . GLY A 1 218 ? -3.998 2.209 2.483 1.00 84.06 218 GLY A O 1
ATOM 1758 N N . SER A 1 219 ? -5.452 3.076 1.024 1.00 89.38 219 SER A N 1
ATOM 1759 C CA . SER A 1 219 ? -6.201 3.811 2.039 1.00 89.38 219 SER A CA 1
ATOM 1760 C C . SER A 1 219 ? -7.701 3.807 1.804 1.00 89.38 219 SER A C 1
ATOM 1762 O O . SER A 1 219 ? -8.186 3.803 0.668 1.00 89.38 219 SER A O 1
ATOM 1764 N N . VAL A 1 220 ? -8.445 3.885 2.902 1.00 89.88 220 VAL A N 1
ATOM 1765 C CA . VAL A 1 220 ? -9.901 3.991 2.903 1.00 89.88 220 VAL A CA 1
ATOM 1766 C C . VAL A 1 220 ? -10.323 5.407 3.269 1.00 89.88 220 VAL A C 1
ATOM 1768 O O . VAL A 1 220 ? -9.823 5.987 4.228 1.00 89.88 220 VAL A O 1
ATOM 1771 N N . LEU A 1 221 ? -11.276 5.956 2.518 1.00 91.69 221 LEU A N 1
ATOM 1772 C CA . LEU A 1 221 ? -11.934 7.221 2.850 1.00 91.69 221 LEU A CA 1
ATOM 1773 C C . LEU A 1 221 ? -12.578 7.140 4.242 1.00 91.69 221 LEU A C 1
ATOM 1775 O O . LEU A 1 221 ? -13.300 6.186 4.528 1.00 91.69 221 LEU A O 1
ATOM 1779 N N . THR A 1 222 ? -12.372 8.135 5.091 1.00 91.75 222 THR A N 1
ATOM 1780 C CA . THR A 1 222 ? -12.966 8.207 6.428 1.00 91.75 222 THR A CA 1
ATOM 1781 C C . THR A 1 222 ? -14.086 9.245 6.407 1.00 91.75 222 THR A C 1
ATOM 1783 O O . THR A 1 222 ? -13.887 10.406 6.072 1.00 91.75 222 THR A O 1
ATOM 1786 N N . ARG A 1 223 ? -15.322 8.802 6.657 1.00 92.06 223 ARG A N 1
ATOM 1787 C CA . ARG A 1 223 ? -16.522 9.654 6.614 1.00 92.06 223 ARG A CA 1
ATOM 1788 C C . ARG A 1 223 ? -17.465 9.289 7.744 1.00 92.06 223 ARG A C 1
ATOM 1790 O O . ARG A 1 223 ? -17.464 8.133 8.169 1.00 92.06 223 ARG A O 1
ATOM 1797 N N . SER A 1 224 ? -18.297 10.238 8.160 1.00 94.44 224 SER A N 1
ATOM 1798 C CA . SER A 1 224 ? -19.282 10.035 9.223 1.00 94.44 224 SER A CA 1
ATOM 1799 C C . SER A 1 224 ? -20.156 8.813 8.947 1.00 94.44 224 SER A C 1
ATOM 1801 O O . SER A 1 224 ? -20.565 8.566 7.809 1.00 94.44 224 SER A O 1
ATOM 1803 N N . GLY A 1 225 ? -20.394 8.013 9.982 1.00 90.19 225 GLY A N 1
ATOM 1804 C CA . GLY A 1 225 ? -21.130 6.753 9.909 1.00 90.19 225 GLY A CA 1
ATOM 1805 C C . GLY A 1 225 ? -20.335 5.566 9.352 1.00 90.19 225 GLY A C 1
ATOM 1806 O O . GLY A 1 225 ? -20.880 4.465 9.281 1.00 90.19 225 GLY A O 1
ATOM 1807 N N . ARG A 1 226 ? -19.061 5.727 8.961 1.00 90.19 226 ARG A N 1
ATOM 1808 C CA . ARG A 1 226 ? -18.236 4.598 8.504 1.00 90.19 226 ARG A CA 1
ATOM 1809 C C . ARG A 1 226 ? -17.639 3.839 9.685 1.00 90.19 226 ARG A C 1
ATOM 1811 O O . ARG A 1 226 ? -16.968 4.429 10.530 1.00 90.19 226 ARG A O 1
ATOM 1818 N N . ALA A 1 227 ? -17.802 2.519 9.662 1.00 90.19 227 ALA A N 1
ATOM 1819 C CA . ALA A 1 227 ? -17.062 1.591 10.505 1.00 90.19 227 ALA A CA 1
ATOM 1820 C C . ALA A 1 227 ? -15.988 0.861 9.683 1.00 90.19 227 ALA A C 1
ATOM 1822 O O . ALA A 1 227 ? -16.245 0.449 8.550 1.00 90.19 227 ALA A O 1
ATOM 1823 N N . VAL A 1 228 ? -14.792 0.710 10.246 1.00 88.81 228 VAL A N 1
ATOM 1824 C CA . VAL A 1 228 ? -13.670 -0.037 9.669 1.00 88.81 228 VAL A CA 1
ATOM 1825 C C . VAL A 1 228 ? -13.219 -1.062 10.700 1.00 88.81 228 VAL A C 1
ATOM 1827 O O . VAL A 1 228 ? -12.953 -0.706 11.845 1.00 88.81 228 VAL A O 1
ATOM 1830 N N . PHE A 1 229 ? -13.140 -2.324 10.295 1.00 87.00 229 PHE A N 1
ATOM 1831 C CA . PHE A 1 229 ? -12.719 -3.432 11.147 1.00 87.00 229 PHE A CA 1
ATOM 1832 C C . PHE A 1 229 ? -11.534 -4.119 10.490 1.00 87.00 229 PHE A C 1
ATOM 1834 O O . PHE A 1 229 ? -11.589 -4.416 9.296 1.00 87.00 229 PHE A O 1
ATOM 1841 N N . PHE A 1 230 ? -10.484 -4.383 11.255 1.00 82.94 230 PHE A N 1
ATOM 1842 C CA . PHE A 1 230 ? -9.338 -5.143 10.774 1.00 82.94 230 PHE A CA 1
ATOM 1843 C C . PHE A 1 230 ? -8.759 -6.005 11.901 1.00 82.94 230 PHE A C 1
ATOM 1845 O O . PHE A 1 230 ? -8.765 -5.584 13.064 1.00 82.94 230 PHE A O 1
ATOM 1852 N N . PRO A 1 231 ? -8.311 -7.234 11.588 1.00 80.12 231 PRO A N 1
ATOM 1853 C CA . PRO A 1 231 ? -7.571 -8.040 12.545 1.00 80.12 231 PRO A CA 1
ATOM 1854 C C . PRO A 1 231 ? -6.202 -7.400 12.792 1.00 80.12 231 PRO A C 1
ATOM 1856 O O . PRO A 1 231 ? -5.588 -6.865 11.869 1.00 80.12 231 PRO A O 1
ATOM 1859 N N . ASN A 1 232 ? -5.720 -7.499 14.026 1.00 73.81 232 ASN A N 1
ATOM 1860 C CA . ASN A 1 232 ? -4.321 -7.224 14.333 1.00 73.81 232 ASN A CA 1
ATOM 1861 C C . ASN A 1 232 ? -3.624 -8.589 14.345 1.00 73.81 232 ASN A C 1
ATOM 1863 O O . ASN A 1 232 ? -4.011 -9.463 15.129 1.00 73.81 232 ASN A O 1
ATOM 1867 N N . LEU A 1 233 ? -2.716 -8.797 13.390 1.00 58.31 233 LEU A N 1
ATOM 1868 C CA . LEU A 1 233 ? -2.023 -10.063 13.132 1.00 58.31 233 LEU A CA 1
ATOM 1869 C C . LEU A 1 233 ? -0.671 -10.112 13.846 1.00 58.31 233 LEU A C 1
ATOM 1871 O O . LEU A 1 233 ? 0.075 -9.112 13.744 1.00 58.31 233 LEU A O 1
#

InterPro domains:
  IPR025340 Protein of unknown function DUF4246 [PTHR33119] (60-232)
  IPR049192 Domain of unknown function DUF4246, C-terminal [PF14033] (46-233)

pLDDT: mean 74.59, std 18.82, range [30.25, 97.06]